Protein AF-A0A4U1ESF0-F1 (afdb_monomer_lite)

Structure (mmCIF, N/CA/C/O backbone):
data_AF-A0A4U1ESF0-F1
#
_entry.id   AF-A0A4U1ESF0-F1
#
loop_
_atom_site.group_PDB
_atom_site.id
_atom_site.type_symbol
_atom_site.label_atom_id
_atom_site.label_alt_id
_atom_site.label_comp_id
_atom_site.label_asym_id
_atom_site.label_entity_id
_atom_site.label_seq_id
_atom_site.pdbx_PDB_ins_code
_atom_site.Cartn_x
_atom_site.Cartn_y
_atom_site.Cartn_z
_atom_site.occupancy
_atom_site.B_iso_or_equiv
_atom_site.auth_seq_id
_atom_site.auth_comp_id
_atom_site.auth_asym_id
_atom_site.auth_atom_id
_atom_site.pdbx_PDB_model_num
ATOM 1 N N . PHE A 1 1 ? -20.398 -2.538 12.635 1.00 84.12 1 PHE A N 1
ATOM 2 C CA . PHE A 1 1 ? -19.471 -1.384 12.666 1.00 84.12 1 PHE A CA 1
ATOM 3 C C . PHE A 1 1 ? -20.202 -0.054 12.538 1.00 84.12 1 PHE A C 1
ATOM 5 O O . PHE A 1 1 ? -19.852 0.865 13.270 1.00 84.12 1 PHE A O 1
ATOM 12 N N . HIS A 1 2 ? -21.199 0.062 11.651 1.00 87.62 2 HIS A N 1
ATOM 13 C CA . HIS A 1 2 ? -22.121 1.202 11.669 1.00 87.62 2 HIS A CA 1
ATOM 14 C C . HIS A 1 2 ? -22.956 1.219 12.946 1.00 87.62 2 HIS A C 1
ATOM 16 O O . HIS A 1 2 ? -23.286 0.155 13.478 1.00 87.62 2 HIS A O 1
ATOM 22 N N . LEU A 1 3 ? -23.276 2.424 13.412 1.00 85.50 3 LEU A N 1
ATOM 23 C CA . LEU A 1 3 ? -24.266 2.617 14.464 1.00 85.50 3 LEU A CA 1
ATOM 24 C C . LEU A 1 3 ? -25.645 2.249 13.908 1.00 85.50 3 LEU A C 1
ATOM 26 O O . LEU A 1 3 ? -25.942 2.523 12.742 1.00 85.50 3 LEU A O 1
ATOM 30 N N . SER A 1 4 ? -26.480 1.623 14.738 1.00 87.75 4 SER A N 1
ATOM 31 C CA . SER A 1 4 ? -27.904 1.510 14.421 1.00 87.75 4 SER A CA 1
ATOM 32 C C . SER A 1 4 ? -28.522 2.909 14.353 1.00 87.75 4 SER A C 1
ATOM 34 O O . SER A 1 4 ? -27.969 3.859 14.911 1.00 87.75 4 SER A O 1
ATOM 36 N N . TYR A 1 5 ? -29.671 3.050 13.689 1.00 88.69 5 TYR A N 1
ATOM 37 C CA . TYR A 1 5 ? -30.371 4.337 13.628 1.00 88.69 5 TYR A CA 1
ATOM 38 C C . TYR A 1 5 ? -30.606 4.921 15.033 1.00 88.69 5 TYR A C 1
ATOM 40 O O . TYR A 1 5 ? -30.283 6.077 15.286 1.00 88.69 5 TYR A O 1
ATOM 48 N N . THR A 1 6 ? -31.056 4.082 15.971 1.00 89.75 6 THR A N 1
ATOM 49 C CA . THR A 1 6 ? -31.307 4.464 17.366 1.00 89.75 6 THR A CA 1
ATOM 50 C C . THR A 1 6 ? -30.032 4.834 18.123 1.00 89.75 6 THR A C 1
ATOM 52 O O . THR A 1 6 ? -30.029 5.800 18.881 1.00 89.75 6 THR A O 1
ATOM 55 N N . ASP A 1 7 ? -28.931 4.099 17.924 1.00 89.56 7 ASP A N 1
ATOM 56 C CA . ASP A 1 7 ? -27.654 4.429 18.576 1.00 89.56 7 ASP A CA 1
ATOM 57 C C . ASP A 1 7 ? -27.072 5.732 18.030 1.00 89.56 7 ASP A C 1
ATOM 59 O O . ASP A 1 7 ? -26.467 6.498 18.778 1.00 89.56 7 ASP A O 1
ATOM 63 N N . LYS A 1 8 ? -27.257 5.983 16.729 1.00 89.56 8 LYS A N 1
ATOM 64 C CA . LYS A 1 8 ? -26.818 7.208 16.068 1.00 89.56 8 LYS A CA 1
ATOM 65 C C . LYS A 1 8 ? -27.557 8.418 16.628 1.00 89.56 8 LYS A C 1
ATOM 67 O O . LYS A 1 8 ? -26.904 9.352 17.075 1.00 89.56 8 LYS A O 1
ATOM 72 N N . GLU A 1 9 ? -28.885 8.371 16.660 1.00 91.50 9 GLU A N 1
ATOM 73 C CA . GLU A 1 9 ? -29.709 9.450 17.212 1.00 91.50 9 GLU A CA 1
ATOM 74 C C . GLU A 1 9 ? -29.354 9.722 18.681 1.00 91.50 9 GLU A C 1
ATOM 76 O O . GLU A 1 9 ? -29.165 10.866 19.087 1.00 91.50 9 GLU A O 1
ATOM 81 N N . ARG A 1 10 ? -29.165 8.663 19.478 1.00 91.12 10 ARG A N 1
ATOM 82 C CA . ARG A 1 10 ? -28.751 8.797 20.878 1.00 91.12 10 ARG A CA 1
ATOM 83 C C . ARG A 1 10 ? -27.360 9.417 21.030 1.00 91.12 10 ARG A C 1
ATOM 85 O O . ARG A 1 10 ? -27.148 10.186 21.958 1.00 91.12 10 ARG A O 1
ATOM 92 N N . TYR A 1 11 ? -26.418 9.062 20.158 1.00 91.94 11 TYR A N 1
ATOM 93 C CA . TYR A 1 11 ? -25.064 9.617 20.162 1.00 91.94 11 TYR A CA 1
ATOM 94 C C . TYR A 1 11 ? -25.057 11.101 19.769 1.00 91.94 11 TYR A C 1
ATOM 96 O O . TYR A 1 11 ? -24.379 11.898 20.413 1.00 91.94 11 TYR A O 1
ATOM 104 N N . GLU A 1 12 ? -25.825 11.470 18.741 1.00 90.81 12 GLU A N 1
ATOM 105 C CA . GLU A 1 12 ? -25.923 12.846 18.235 1.00 90.81 12 GLU A CA 1
ATOM 106 C C . GLU A 1 12 ? -26.636 13.784 19.215 1.00 90.81 12 GLU A C 1
ATOM 108 O O . GLU A 1 12 ? -26.240 14.939 19.342 1.00 90.81 12 GLU A O 1
ATOM 113 N N . ASN A 1 13 ? -27.638 13.282 19.941 1.00 93.19 13 ASN A N 1
ATOM 114 C CA . ASN A 1 13 ? -28.387 14.056 20.935 1.00 93.19 13 ASN A CA 1
ATOM 115 C C . ASN A 1 13 ? -27.689 14.155 22.306 1.00 93.19 13 ASN A C 1
ATOM 117 O O . ASN A 1 13 ? -28.174 14.862 23.187 1.00 93.19 13 ASN A O 1
ATOM 121 N N . GLU A 1 14 ? -26.591 13.430 22.535 1.00 94.56 14 GLU A N 1
ATOM 122 C CA . GLU A 1 14 ? -25.859 13.486 23.802 1.00 94.56 14 GLU A CA 1
ATOM 123 C C . GLU A 1 14 ? -24.810 14.603 23.770 1.00 94.56 14 GLU A C 1
ATOM 125 O O . GLU A 1 14 ? -23.816 14.522 23.054 1.00 94.56 14 GLU A O 1
ATOM 130 N N . GLU A 1 15 ? -25.005 15.631 24.596 1.00 92.44 15 GLU A N 1
ATOM 131 C CA . GLU A 1 15 ? -24.110 16.792 24.669 1.00 92.44 15 GLU A CA 1
ATOM 132 C C . GLU A 1 15 ? -22.837 16.521 25.488 1.00 92.44 15 GLU A C 1
ATOM 134 O O . GLU A 1 15 ? -21.850 17.247 25.357 1.00 92.44 15 GLU A O 1
ATOM 139 N N . ARG A 1 16 ? -22.828 15.490 26.349 1.00 95.38 16 ARG A N 1
ATOM 140 C CA . ARG A 1 16 ? -21.695 15.195 27.241 1.00 95.38 16 ARG A CA 1
ATOM 141 C C . ARG A 1 16 ? -20.661 14.297 26.546 1.00 95.38 16 ARG A C 1
ATOM 143 O O . ARG A 1 16 ? -20.935 13.110 26.333 1.00 95.38 16 ARG A O 1
ATOM 150 N N . PRO A 1 17 ? -19.420 14.774 26.316 1.00 91.62 17 PRO A N 1
ATOM 151 C CA . PRO A 1 17 ? -18.395 14.001 25.606 1.00 91.62 17 PRO A CA 1
ATOM 152 C C . PRO A 1 17 ? -18.014 12.688 26.297 1.00 91.62 17 PRO A C 1
ATOM 154 O O . PRO A 1 17 ? -17.744 11.685 25.642 1.00 91.62 17 PRO A O 1
ATOM 157 N N . GLU A 1 18 ? -18.013 12.664 27.630 1.00 93.94 18 GLU A N 1
ATOM 158 C CA . GLU A 1 18 ? -17.662 11.462 28.396 1.00 93.94 18 GLU A CA 1
ATOM 159 C C . GLU A 1 18 ? -18.713 10.353 28.245 1.00 93.94 18 GLU A C 1
ATOM 161 O O . GLU A 1 18 ? -18.372 9.173 28.165 1.00 93.94 18 GLU A O 1
ATOM 166 N N . VAL A 1 19 ? -19.992 10.721 28.104 1.00 94.69 19 VAL A N 1
ATOM 167 C CA . VAL A 1 19 ? -21.067 9.754 27.845 1.00 94.69 19 VAL A CA 1
ATOM 168 C C . VAL A 1 19 ? -20.978 9.236 26.413 1.00 94.69 19 VAL A C 1
ATOM 170 O O . VAL A 1 19 ? -21.062 8.028 26.200 1.00 94.69 19 VAL A O 1
ATOM 173 N N . GLN A 1 20 ? -20.705 10.111 25.441 1.00 93.94 20 GLN A N 1
ATOM 174 C CA . GLN A 1 20 ? -20.446 9.704 24.057 1.00 93.94 20 GLN A CA 1
ATOM 175 C C . GLN A 1 20 ? -19.279 8.707 23.957 1.00 93.94 20 GLN A C 1
ATOM 177 O O . GLN A 1 20 ? -19.405 7.664 23.310 1.00 93.94 20 GLN A O 1
ATOM 182 N N . LYS A 1 21 ? -18.155 8.976 24.637 1.00 94.00 21 LYS A N 1
ATOM 183 C CA . LYS A 1 21 ? -17.009 8.051 24.706 1.00 94.00 21 LYS A CA 1
ATOM 184 C C . LYS A 1 21 ? -17.398 6.708 25.314 1.00 94.00 21 LYS A C 1
ATOM 186 O O . LYS A 1 21 ? -17.034 5.663 24.768 1.00 94.00 21 LYS A O 1
ATOM 191 N N . GLN A 1 22 ? -18.155 6.723 26.410 1.00 94.75 22 GLN A N 1
ATOM 192 C CA . GLN A 1 22 ? -18.617 5.506 27.071 1.00 94.75 22 GLN A CA 1
ATOM 193 C C . GLN A 1 22 ? -19.525 4.676 26.152 1.00 94.75 22 GLN A C 1
ATOM 195 O O . GLN A 1 22 ? -19.312 3.473 26.012 1.00 94.75 22 GLN A O 1
ATOM 200 N N . MET A 1 23 ? -20.464 5.316 25.450 1.00 94.62 23 MET A N 1
ATOM 201 C CA . MET A 1 23 ? -21.325 4.655 24.465 1.00 94.62 23 MET A CA 1
ATOM 202 C C . MET A 1 23 ? -20.502 3.968 23.372 1.00 94.62 23 MET A C 1
ATOM 204 O O . MET A 1 23 ? -20.687 2.779 23.108 1.00 94.62 23 MET A O 1
ATOM 208 N N . LEU A 1 24 ? -19.544 4.683 22.773 1.00 95.56 24 LEU A N 1
ATOM 209 C CA . LEU A 1 24 ? -18.659 4.120 21.750 1.00 95.56 24 LEU A CA 1
ATOM 210 C C . LEU A 1 24 ? -17.818 2.956 22.296 1.00 95.56 24 LEU A C 1
ATOM 212 O O . LEU A 1 24 ? -17.631 1.958 21.598 1.00 95.56 24 LEU A O 1
ATOM 216 N N . SER A 1 25 ? -17.342 3.055 23.540 1.00 94.69 25 SER A N 1
ATOM 217 C CA . SER A 1 25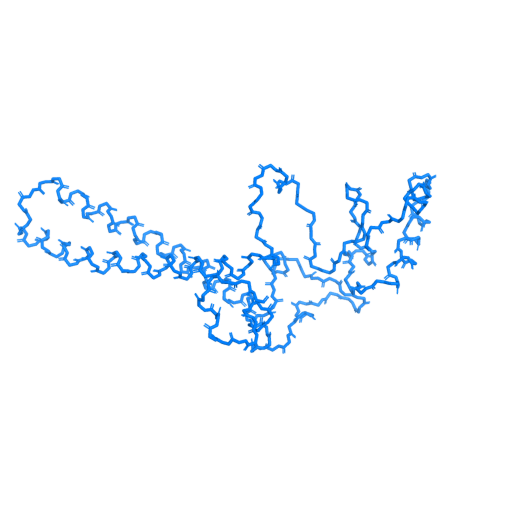 ? -16.611 1.991 24.239 1.00 94.69 25 SER A CA 1
ATOM 218 C C . SER A 1 25 ? -17.459 0.731 24.415 1.00 94.69 25 SER A C 1
ATOM 220 O O . SER A 1 25 ? -17.020 -0.369 24.073 1.00 94.69 25 SER A O 1
ATOM 222 N N . ASP A 1 26 ? -18.704 0.877 24.869 1.00 94.06 26 ASP A N 1
ATOM 223 C CA . ASP A 1 26 ? -19.615 -0.249 25.082 1.00 94.06 26 ASP A CA 1
ATOM 224 C C . ASP A 1 26 ? -20.026 -0.930 23.773 1.00 94.06 26 ASP A C 1
ATOM 226 O O . ASP A 1 26 ? -20.140 -2.158 23.712 1.00 94.06 26 ASP A O 1
ATOM 230 N N . MET A 1 27 ? -20.172 -0.157 22.697 1.00 93.62 27 MET A N 1
ATOM 231 C CA . MET A 1 27 ? -20.388 -0.697 21.356 1.00 93.62 27 MET A CA 1
ATOM 232 C C . MET A 1 27 ? -19.146 -1.424 20.825 1.00 93.62 27 MET A C 1
ATOM 234 O O . MET A 1 27 ? -19.262 -2.515 20.264 1.00 93.62 27 MET A O 1
ATOM 238 N N . ALA A 1 28 ? -17.952 -0.860 21.027 1.00 94.81 28 ALA A N 1
ATOM 239 C CA . ALA A 1 28 ? -16.693 -1.442 20.569 1.00 94.81 28 A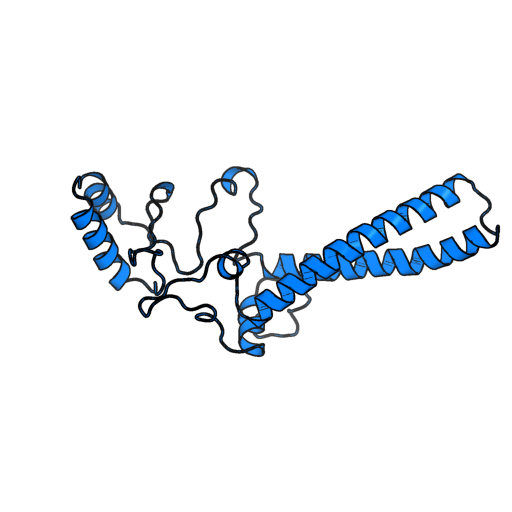LA A CA 1
ATOM 240 C C . ALA A 1 28 ? -16.393 -2.804 21.213 1.00 94.81 28 ALA A C 1
ATOM 242 O O . ALA A 1 28 ? -15.827 -3.664 20.543 1.00 94.81 28 ALA A O 1
ATOM 243 N N . LYS A 1 29 ? -16.826 -3.051 22.460 1.00 93.56 29 LYS A N 1
ATOM 244 C CA . LYS A 1 29 ? -16.684 -4.361 23.137 1.00 93.56 29 LYS A CA 1
ATOM 245 C C . LYS A 1 29 ? -17.338 -5.520 22.375 1.00 93.56 29 LYS A C 1
ATOM 247 O O . LYS A 1 29 ? -16.957 -6.667 22.574 1.00 93.56 29 LYS A O 1
ATOM 252 N N . LYS A 1 30 ? -18.320 -5.232 21.514 1.00 94.00 30 LYS A N 1
ATOM 253 C CA . LYS A 1 30 ? -19.044 -6.225 20.702 1.00 94.00 30 LYS A CA 1
ATOM 254 C C . LYS A 1 30 ? -18.447 -6.406 19.300 1.00 94.00 30 LYS A C 1
ATOM 256 O O . LYS A 1 30 ? -19.010 -7.139 18.491 1.00 94.00 30 LYS A O 1
ATOM 261 N N . LEU A 1 31 ? -17.354 -5.712 18.981 1.00 95.06 31 LEU A N 1
ATOM 262 C CA . LEU A 1 31 ? -16.726 -5.699 17.660 1.00 95.06 31 LEU A CA 1
ATOM 263 C C . LEU A 1 31 ? -15.274 -6.198 17.748 1.00 95.06 31 LEU A C 1
ATOM 265 O O . LEU A 1 31 ? -14.620 -5.996 18.771 1.00 95.06 31 LEU A O 1
ATOM 269 N N . PRO A 1 32 ? -14.726 -6.798 16.676 1.00 95.56 32 PRO A N 1
ATOM 270 C CA . PRO A 1 32 ? -13.319 -7.188 16.628 1.00 95.56 32 PRO A CA 1
ATOM 271 C C . PRO A 1 32 ? -12.437 -5.953 16.363 1.00 95.56 32 PRO A C 1
ATOM 273 O O . PRO A 1 32 ? -11.942 -5.757 15.255 1.00 95.56 32 PRO A O 1
ATOM 276 N N . VAL A 1 33 ? -12.313 -5.073 17.364 1.00 96.38 33 VAL A N 1
ATOM 277 C CA . VAL A 1 33 ? -11.517 -3.833 17.312 1.00 96.38 33 VAL A CA 1
ATOM 278 C C . VAL A 1 33 ? -10.522 -3.758 18.465 1.00 96.38 33 VAL A C 1
ATOM 280 O O . VAL A 1 33 ? -10.865 -3.476 19.618 1.00 96.38 33 VAL A O 1
ATOM 283 N N . TYR A 1 34 ? -9.254 -3.958 18.136 1.00 95.94 34 TYR A N 1
ATOM 284 C CA . TYR A 1 34 ? -8.158 -4.056 19.095 1.00 95.94 34 TYR A CA 1
ATOM 285 C C . TYR A 1 34 ? -7.325 -2.771 19.166 1.00 95.94 34 TYR A C 1
ATOM 287 O O . TYR A 1 34 ? -6.543 -2.604 20.101 1.00 95.94 34 TYR A O 1
ATOM 295 N N . THR A 1 35 ? -7.515 -1.838 18.225 1.00 97.25 35 THR A N 1
ATOM 296 C CA . THR A 1 35 ? -6.797 -0.555 18.192 1.00 97.25 35 THR A CA 1
ATOM 297 C C . THR A 1 35 ? -7.598 0.619 18.763 1.00 97.25 35 THR A C 1
ATOM 299 O O . THR A 1 35 ? -8.833 0.628 18.770 1.00 97.25 35 THR A O 1
ATOM 302 N N . ARG A 1 36 ? -6.883 1.632 19.256 1.00 96.81 36 ARG A N 1
ATOM 303 C CA . ARG A 1 36 ? -7.392 2.859 19.886 1.00 96.81 36 ARG A CA 1
ATOM 304 C C . ARG A 1 36 ? -6.716 4.103 19.303 1.00 96.81 36 ARG A C 1
ATOM 306 O O . ARG A 1 36 ? -5.796 4.009 18.488 1.00 96.81 36 ARG A O 1
ATOM 313 N N . THR A 1 37 ? -7.232 5.279 19.645 1.00 95.75 37 THR A N 1
ATOM 314 C CA . THR A 1 37 ? -6.567 6.560 19.371 1.00 95.75 37 THR A CA 1
ATOM 315 C C . THR A 1 37 ? -5.320 6.713 20.253 1.00 95.75 37 THR A C 1
ATOM 317 O O . THR A 1 37 ? -5.088 5.921 21.165 1.00 95.75 37 THR A O 1
ATOM 320 N N . GLY A 1 38 ? -4.520 7.759 20.017 1.00 92.56 38 GLY A N 1
ATOM 321 C CA . GLY A 1 38 ? -3.376 8.086 20.881 1.00 92.56 38 GLY A CA 1
ATOM 322 C C . GLY A 1 38 ? -3.759 8.396 22.336 1.00 92.56 38 GLY A C 1
ATOM 323 O O . GLY A 1 38 ? -2.946 8.190 23.228 1.00 92.56 38 GLY A O 1
ATOM 324 N N . SER A 1 39 ? -4.997 8.839 22.574 1.00 92.31 39 SER A N 1
ATOM 325 C CA . SER A 1 39 ? -5.574 9.079 23.903 1.00 92.31 39 SER A CA 1
ATOM 326 C C . SER A 1 39 ? -6.175 7.825 24.553 1.00 92.31 39 SER A C 1
ATOM 328 O O . SER A 1 39 ? -6.620 7.894 25.692 1.00 92.31 39 SER A O 1
ATOM 330 N N . GLY A 1 40 ? -6.200 6.681 23.856 1.00 93.00 40 GLY A N 1
ATOM 331 C CA . GLY A 1 40 ? -6.816 5.441 24.344 1.00 93.00 40 GLY A CA 1
ATOM 332 C C . GLY A 1 40 ? -8.310 5.294 24.026 1.00 93.00 40 GLY A C 1
ATOM 333 O O . GLY A 1 40 ? -8.899 4.255 24.326 1.00 93.00 40 GLY A O 1
ATOM 334 N N . ASP A 1 41 ? -8.918 6.276 23.356 1.00 94.94 41 ASP A N 1
ATOM 335 C CA . ASP A 1 41 ? -10.333 6.254 22.980 1.00 94.94 41 ASP A CA 1
ATOM 336 C C . ASP A 1 41 ? -10.617 5.306 21.800 1.00 94.94 41 ASP A C 1
ATOM 338 O O . ASP A 1 41 ? -9.737 4.927 21.014 1.00 94.94 41 ASP A O 1
ATOM 342 N N . VAL A 1 42 ? -11.889 4.929 21.635 1.00 96.88 42 VAL A N 1
ATOM 343 C CA . VAL A 1 42 ? -12.353 4.171 20.464 1.00 96.88 42 VAL A CA 1
ATOM 344 C C . VAL A 1 42 ? -12.162 4.998 19.193 1.00 96.88 42 VAL A C 1
ATOM 346 O O . VAL A 1 42 ? -12.537 6.166 19.115 1.00 96.88 42 VAL A O 1
ATOM 349 N N . ARG A 1 43 ? -11.606 4.377 18.146 1.00 97.19 43 ARG A N 1
ATOM 350 C CA . ARG A 1 43 ? -11.406 5.024 16.843 1.00 97.19 43 ARG A CA 1
ATOM 351 C C . ARG A 1 43 ? -12.754 5.187 16.138 1.00 97.19 43 ARG A C 1
ATOM 353 O O . ARG A 1 43 ? -13.212 4.276 15.459 1.00 97.19 43 ARG A O 1
ATOM 360 N N . PHE A 1 44 ? -13.376 6.352 16.260 1.00 96.19 44 PHE A N 1
ATOM 361 C CA . PHE A 1 44 ? -14.646 6.673 15.604 1.00 96.19 44 PHE A CA 1
ATOM 362 C C . PHE A 1 44 ? -14.453 7.577 14.374 1.00 96.19 44 PHE A C 1
ATOM 364 O O . PHE A 1 44 ? -13.413 8.228 14.211 1.00 96.19 44 PHE A O 1
ATOM 371 N N . CYS A 1 45 ? -15.409 7.552 13.443 1.00 95.38 45 CYS A N 1
ATOM 372 C CA . CYS A 1 45 ? -15.478 8.477 12.315 1.00 95.38 45 CYS A CA 1
ATOM 373 C C . CYS A 1 45 ? -16.797 9.246 12.336 1.00 95.38 45 CYS A C 1
ATOM 375 O O . CYS A 1 45 ? -17.816 8.677 11.953 1.00 95.38 45 CYS A O 1
ATOM 377 N N . ASP A 1 46 ? -16.755 10.543 12.631 1.00 90.94 46 ASP A N 1
ATOM 378 C CA . ASP A 1 46 ? -17.967 11.373 12.686 1.00 90.94 46 ASP A CA 1
ATOM 379 C C . ASP A 1 46 ? -18.644 11.468 11.318 1.00 90.94 46 ASP A C 1
ATOM 381 O O . ASP A 1 46 ? -19.830 11.213 11.186 1.00 90.94 46 ASP A O 1
ATOM 385 N N . ARG A 1 47 ? -17.865 11.681 10.250 1.00 90.06 47 ARG A N 1
ATOM 386 C CA . ARG A 1 47 ? -18.400 11.776 8.877 1.00 90.06 47 ARG A CA 1
ATOM 387 C C . ARG A 1 47 ? -19.109 10.513 8.384 1.00 90.06 47 ARG A C 1
ATOM 389 O O . ARG A 1 47 ? -20.001 10.601 7.552 1.00 90.06 47 ARG A O 1
ATOM 396 N N . CYS A 1 48 ? -18.662 9.339 8.826 1.00 91.19 48 CYS A N 1
ATOM 397 C CA . CYS A 1 48 ? -19.210 8.057 8.375 1.00 91.19 48 CYS A CA 1
ATOM 398 C C . CYS A 1 48 ? -20.150 7.416 9.405 1.00 91.19 48 CYS A C 1
ATOM 400 O O . CYS A 1 48 ? -20.714 6.362 9.113 1.00 91.19 48 CYS A O 1
ATOM 402 N N . HIS A 1 49 ? -20.270 8.005 10.600 1.00 91.69 49 HIS A N 1
ATOM 403 C CA . HIS A 1 49 ? -20.976 7.464 11.762 1.00 91.69 49 HIS A CA 1
ATOM 404 C C . HIS A 1 49 ? -20.708 5.968 11.990 1.00 91.69 49 HIS A C 1
ATOM 406 O O . HIS A 1 49 ? -21.620 5.137 12.041 1.00 91.69 49 HIS A O 1
ATOM 412 N N . LEU A 1 50 ? -19.425 5.608 12.080 1.00 94.62 50 LEU A N 1
ATOM 413 C CA . LEU A 1 50 ? -19.001 4.228 12.309 1.00 94.62 50 LEU A CA 1
ATOM 414 C C . LEU A 1 50 ? -17.781 4.143 13.218 1.00 94.62 50 LEU A C 1
ATOM 416 O O . LEU A 1 50 ? -16.891 4.999 13.189 1.00 94.62 50 LEU A O 1
ATOM 420 N N . ILE A 1 51 ? -17.720 3.055 13.984 1.00 96.81 51 ILE A N 1
ATOM 421 C CA . ILE A 1 51 ? -16.503 2.644 14.684 1.00 96.81 51 ILE A CA 1
ATOM 422 C C . ILE A 1 51 ? -15.550 2.084 13.630 1.00 96.81 51 ILE A C 1
ATOM 424 O O . ILE A 1 51 ? -15.877 1.109 12.949 1.00 96.81 51 ILE A O 1
ATOM 428 N N . LYS A 1 52 ? -14.388 2.726 13.470 1.00 96.94 52 LYS A N 1
ATOM 429 C CA . LYS A 1 52 ? -13.377 2.360 12.475 1.00 96.94 52 LYS A CA 1
ATOM 430 C C . LYS A 1 52 ? -12.841 0.972 12.826 1.00 96.94 52 LYS A C 1
ATOM 432 O O . LYS A 1 52 ? -12.280 0.820 13.914 1.00 96.94 52 LYS A O 1
ATOM 437 N N . PRO A 1 53 ? -12.950 -0.020 11.924 1.00 97.00 53 PRO A N 1
ATOM 438 C CA . PRO A 1 53 ? -12.220 -1.264 12.091 1.00 97.00 53 PRO A CA 1
ATOM 439 C C . PRO A 1 53 ? -10.715 -0.999 12.215 1.00 97.00 53 PRO A C 1
ATOM 441 O O . PRO A 1 53 ? -10.197 0.064 11.824 1.00 97.00 53 PRO A O 1
ATOM 444 N N . ASP A 1 54 ? -9.989 -1.980 12.737 1.00 96.88 54 ASP A N 1
ATOM 445 C CA . ASP A 1 54 ? -8.537 -1.888 12.809 1.00 96.88 54 ASP A CA 1
ATOM 446 C C . ASP A 1 54 ? -7.950 -1.631 11.418 1.00 96.88 54 ASP A C 1
ATOM 448 O O . ASP A 1 54 ? -8.443 -2.132 10.406 1.00 96.88 54 ASP A O 1
ATOM 452 N N . ARG A 1 55 ? -6.921 -0.776 11.364 1.00 96.31 55 ARG A N 1
ATOM 453 C CA . ARG A 1 55 ? -6.227 -0.367 10.126 1.00 96.31 55 ARG A CA 1
ATOM 454 C C . ARG A 1 55 ? -7.080 0.391 9.094 1.00 96.31 55 ARG A C 1
ATOM 456 O O . ARG A 1 55 ? -6.556 0.824 8.073 1.00 96.31 55 ARG A O 1
ATOM 463 N N . CYS A 1 56 ? -8.375 0.607 9.341 1.00 95.50 56 CYS A N 1
ATOM 464 C CA . CYS A 1 56 ? -9.236 1.400 8.463 1.00 95.50 56 CYS A CA 1
ATOM 465 C C . CYS A 1 56 ? -9.103 2.897 8.755 1.00 95.50 5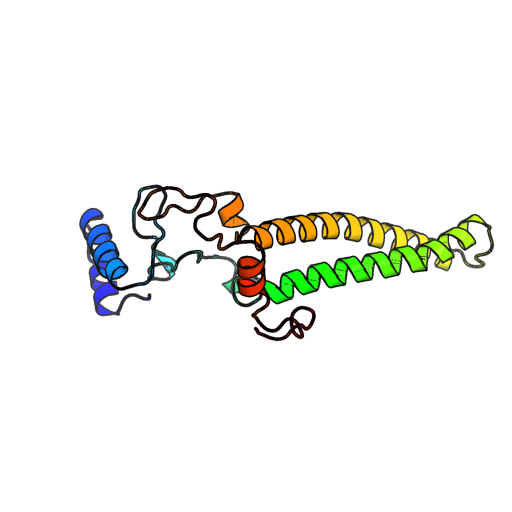6 CYS A C 1
ATOM 467 O O . CYS A 1 56 ? -9.088 3.320 9.914 1.00 95.50 56 CYS A O 1
ATOM 469 N N . HIS A 1 57 ? -9.055 3.708 7.701 1.00 93.69 57 HIS A N 1
ATOM 470 C CA . HIS A 1 57 ? -8.979 5.164 7.783 1.00 93.69 57 HIS A CA 1
ATOM 471 C C . HIS A 1 57 ? -10.015 5.794 6.856 1.00 93.69 57 HIS A C 1
ATOM 473 O O . HIS A 1 57 ? -10.272 5.293 5.764 1.00 93.69 57 HIS A O 1
ATOM 479 N N . HIS A 1 58 ? -10.603 6.907 7.293 1.00 92.81 58 HIS A N 1
ATOM 480 C CA . HIS A 1 58 ? -11.432 7.726 6.419 1.00 92.81 58 HIS A CA 1
ATOM 481 C C . HIS A 1 58 ? -10.520 8.521 5.490 1.00 92.81 58 HIS A C 1
ATOM 483 O O . HIS A 1 58 ? -9.600 9.192 5.956 1.00 92.81 58 HIS A O 1
ATOM 489 N N . CYS A 1 59 ? -10.799 8.475 4.195 1.00 91.88 59 CYS A N 1
ATOM 490 C CA . CYS A 1 59 ? -10.144 9.322 3.215 1.00 91.88 59 CYS A CA 1
ATOM 491 C C . CYS A 1 59 ? -11.205 10.206 2.565 1.00 91.88 59 CYS A C 1
ATOM 493 O O . CYS A 1 59 ? -12.144 9.713 1.941 1.00 91.88 59 CYS A O 1
ATOM 495 N N . SER A 1 60 ? -11.038 11.517 2.711 1.00 87.56 60 SER A N 1
ATOM 496 C CA . SER A 1 60 ? -11.962 12.522 2.183 1.00 87.56 60 SER A CA 1
ATOM 497 C C . SER A 1 60 ? -11.972 12.591 0.653 1.00 87.56 60 SER A C 1
ATOM 499 O O . SER A 1 60 ? -12.928 13.098 0.080 1.00 87.56 60 SER A O 1
ATOM 501 N N . VAL A 1 61 ? -10.927 12.080 -0.008 1.00 85.00 61 VAL A N 1
ATOM 502 C CA . VAL A 1 61 ? -10.724 12.209 -1.461 1.00 85.00 61 VAL A CA 1
ATOM 503 C C . VAL A 1 61 ? -11.226 10.987 -2.238 1.00 85.00 61 VAL A C 1
ATOM 505 O O . VAL A 1 61 ? -11.497 11.103 -3.434 1.00 85.00 61 VAL A O 1
ATOM 508 N N . CYS A 1 62 ? -11.406 9.817 -1.601 1.00 80.88 62 CYS A N 1
ATOM 509 C CA . CYS A 1 62 ? -11.806 8.612 -2.346 1.00 80.88 62 CYS A CA 1
ATOM 510 C C . CYS A 1 62 ? -13.156 8.790 -3.062 1.00 80.88 62 CYS A C 1
ATOM 512 O O . CYS A 1 62 ? -13.342 8.204 -4.121 1.00 80.88 62 CYS A O 1
ATOM 514 N N . ALA A 1 63 ? -14.057 9.632 -2.541 1.00 65.12 63 ALA A N 1
ATOM 515 C CA . ALA A 1 63 ? -15.336 9.935 -3.185 1.00 65.12 63 ALA A CA 1
ATOM 516 C C . ALA A 1 63 ? -15.183 10.628 -4.553 1.00 65.12 63 ALA A C 1
ATOM 518 O O . ALA A 1 63 ? -16.060 10.500 -5.398 1.00 65.12 63 ALA A O 1
ATOM 519 N N . MET A 1 64 ? -14.077 11.346 -4.777 1.00 57.62 64 MET A N 1
ATOM 520 C CA . MET A 1 64 ? -13.842 12.104 -6.010 1.00 57.62 64 MET A CA 1
ATOM 521 C C . MET A 1 64 ? -12.989 11.342 -7.027 1.00 57.62 64 MET A C 1
ATOM 523 O O . MET A 1 64 ? -13.219 11.466 -8.223 1.00 57.62 64 MET A O 1
ATOM 527 N N . VAL A 1 65 ? -11.991 10.577 -6.566 1.00 57.16 65 VAL A N 1
ATOM 528 C CA . VAL A 1 65 ? -10.958 9.994 -7.451 1.00 57.16 65 VAL A CA 1
ATOM 529 C C . VAL A 1 65 ? -11.016 8.461 -7.499 1.00 57.16 65 VAL A C 1
ATOM 531 O O . VAL A 1 65 ? -10.403 7.858 -8.369 1.00 57.16 65 VAL A O 1
ATOM 534 N N . ASN A 1 66 ? -11.762 7.818 -6.590 1.00 61.84 66 ASN A N 1
ATOM 535 C CA . ASN A 1 66 ? -11.976 6.364 -6.509 1.00 61.84 66 ASN A CA 1
ATOM 536 C C . ASN A 1 66 ? -10.704 5.498 -6.658 1.00 61.84 66 ASN A C 1
ATOM 538 O O . ASN A 1 66 ? -10.744 4.404 -7.213 1.00 61.84 66 ASN A O 1
ATOM 542 N N . ASN A 1 67 ? -9.555 5.998 -6.188 1.00 74.12 67 ASN A N 1
ATOM 543 C CA . ASN A 1 67 ? -8.244 5.400 -6.479 1.00 74.12 67 ASN A CA 1
ATOM 544 C C . ASN A 1 67 ? -7.372 5.201 -5.230 1.00 74.12 67 ASN A C 1
ATOM 546 O O . ASN A 1 67 ? -6.144 5.184 -5.287 1.00 74.12 67 ASN A O 1
ATOM 550 N N . CYS A 1 68 ? -8.004 5.105 -4.063 1.00 90.12 68 CYS A N 1
ATOM 551 C CA . CYS A 1 68 ? -7.289 4.853 -2.822 1.00 90.12 68 CYS A CA 1
ATOM 552 C C . CYS A 1 68 ? -6.730 3.427 -2.818 1.00 90.12 68 CYS A C 1
ATOM 554 O O . CYS A 1 68 ? -7.452 2.467 -3.092 1.00 90.12 68 CYS A O 1
ATOM 556 N N . ILE A 1 69 ? -5.448 3.289 -2.483 1.00 93.06 69 ILE A N 1
ATOM 557 C CA . ILE A 1 69 ? -4.812 1.984 -2.311 1.00 93.06 69 ILE A CA 1
ATOM 558 C C . ILE A 1 69 ? -5.093 1.509 -0.886 1.00 93.06 69 ILE A C 1
ATOM 560 O O . ILE A 1 69 ? -4.686 2.142 0.088 1.00 93.06 69 ILE A O 1
ATOM 564 N N . GLY A 1 70 ? -5.808 0.400 -0.769 1.00 92.75 70 GLY A N 1
ATOM 565 C CA . GLY A 1 70 ? -6.235 -0.192 0.487 1.00 92.75 70 GLY A CA 1
ATOM 566 C C . GLY A 1 70 ? -6.364 -1.705 0.370 1.00 92.75 70 GLY A C 1
ATOM 567 O O . GLY A 1 70 ? -5.791 -2.331 -0.516 1.00 92.75 70 GLY A O 1
ATOM 568 N N . PHE A 1 71 ? -7.130 -2.303 1.278 1.00 92.12 71 PHE A N 1
ATOM 569 C CA . PHE A 1 71 ? -7.216 -3.757 1.419 1.00 92.12 71 PHE A CA 1
ATOM 570 C C . PHE A 1 71 ? -7.559 -4.492 0.110 1.00 92.12 71 PHE A C 1
ATOM 572 O O . PHE A 1 71 ? -6.886 -5.453 -0.247 1.00 92.12 71 PHE A O 1
ATOM 579 N N . SER A 1 72 ? -8.558 -4.013 -0.635 1.00 90.75 72 SER A N 1
ATOM 580 C CA . SER A 1 72 ? -9.084 -4.699 -1.822 1.00 90.75 72 SER A CA 1
ATOM 581 C C . SER A 1 72 ? -8.174 -4.645 -3.052 1.00 90.75 72 SER A C 1
ATOM 583 O O . SER A 1 72 ? -8.331 -5.466 -3.952 1.00 90.75 72 SER A O 1
ATOM 585 N N . ASN A 1 73 ? -7.239 -3.693 -3.124 1.00 92.69 73 ASN A N 1
ATOM 586 C CA . ASN A 1 73 ? -6.418 -3.462 -4.316 1.00 92.69 73 ASN A CA 1
ATOM 587 C C . ASN A 1 73 ? -4.908 -3.406 -4.048 1.00 92.69 73 ASN A C 1
ATOM 589 O O . ASN A 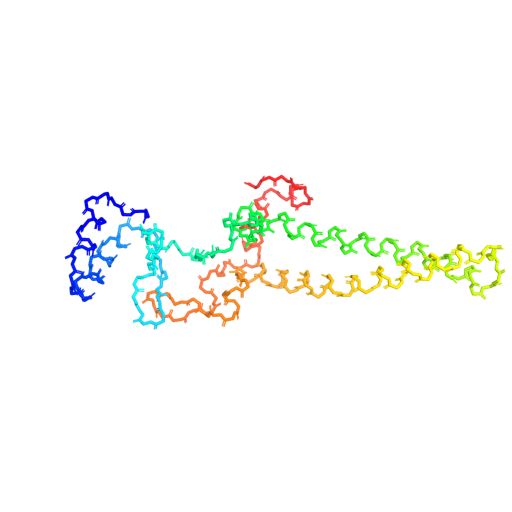1 73 ? -4.136 -3.250 -4.995 1.00 92.69 73 ASN A O 1
ATOM 593 N N . TYR A 1 74 ? -4.457 -3.586 -2.802 1.00 95.88 74 TYR A N 1
ATOM 594 C CA . TYR A 1 74 ? -3.030 -3.523 -2.475 1.00 95.88 74 TYR A CA 1
ATOM 595 C C . TYR A 1 74 ? -2.203 -4.574 -3.226 1.00 95.88 74 TYR A C 1
ATOM 597 O O . TYR A 1 74 ? -1.122 -4.263 -3.723 1.00 95.88 74 TYR A O 1
ATOM 605 N N . LYS A 1 75 ? -2.738 -5.791 -3.404 1.00 95.69 75 LYS A N 1
ATOM 606 C CA . LYS A 1 75 ? -2.118 -6.832 -4.241 1.00 95.69 75 LYS A CA 1
ATOM 607 C C . LYS A 1 75 ? -1.887 -6.347 -5.674 1.00 95.69 75 LYS A C 1
ATOM 609 O O . LYS A 1 75 ? -0.776 -6.461 -6.186 1.00 95.69 75 LYS A O 1
ATOM 614 N N . PHE A 1 76 ? -2.915 -5.775 -6.301 1.00 95.50 76 PHE A N 1
ATOM 615 C CA . PHE A 1 76 ? -2.833 -5.280 -7.677 1.00 95.50 76 PHE A CA 1
ATOM 616 C C . PHE A 1 76 ? -1.867 -4.105 -7.797 1.00 95.50 76 PHE A C 1
ATOM 618 O O . PHE A 1 76 ? -1.124 -4.028 -8.767 1.00 95.50 76 PHE A O 1
ATOM 625 N N . PHE A 1 77 ? -1.813 -3.233 -6.790 1.00 96.06 77 PHE A N 1
ATOM 626 C CA . PHE A 1 77 ? -0.829 -2.158 -6.732 1.00 96.06 77 PHE A CA 1
ATOM 627 C C . PHE A 1 77 ? 0.612 -2.692 -6.686 1.00 96.06 77 PHE A C 1
ATOM 629 O O . PHE A 1 77 ? 1.455 -2.242 -7.459 1.00 96.06 77 PHE A O 1
ATOM 636 N N . LEU A 1 78 ? 0.901 -3.692 -5.847 1.00 97.62 78 LEU A N 1
ATOM 637 C CA . LEU A 1 78 ? 2.230 -4.316 -5.794 1.00 97.62 78 LEU A CA 1
ATOM 638 C C . LEU A 1 78 ? 2.604 -4.993 -7.115 1.00 97.62 78 LEU A C 1
ATOM 640 O O . LEU A 1 78 ? 3.739 -4.869 -7.571 1.00 97.62 78 LEU A O 1
ATOM 644 N N . GLN A 1 79 ? 1.652 -5.689 -7.737 1.00 96.94 79 GLN A N 1
ATOM 645 C CA . GLN A 1 79 ? 1.845 -6.308 -9.048 1.00 96.94 79 GLN A CA 1
ATOM 646 C C . GLN A 1 79 ? 2.090 -5.251 -10.130 1.00 96.94 79 GLN A C 1
ATOM 648 O O . GLN A 1 79 ? 3.016 -5.399 -10.920 1.00 96.94 79 GLN A O 1
ATOM 653 N N . PHE A 1 80 ? 1.324 -4.158 -10.132 1.00 96.81 80 PHE A N 1
ATOM 654 C CA . PHE A 1 80 ? 1.535 -3.017 -11.020 1.00 96.81 80 PHE A CA 1
ATOM 655 C C . PHE A 1 80 ? 2.949 -2.445 -10.872 1.00 96.81 80 PHE A C 1
ATOM 657 O O . PHE A 1 80 ? 3.629 -2.252 -11.879 1.00 96.81 80 PHE A O 1
ATOM 664 N N . LEU A 1 81 ? 3.424 -2.227 -9.642 1.00 98.12 81 LEU A N 1
ATOM 665 C CA . LEU A 1 81 ? 4.787 -1.754 -9.401 1.00 98.12 81 LEU A CA 1
ATOM 666 C C . LEU A 1 81 ? 5.830 -2.746 -9.929 1.00 98.12 81 LEU A C 1
ATOM 668 O O . LEU A 1 81 ? 6.735 -2.343 -10.657 1.00 98.12 81 LEU A O 1
ATOM 672 N N . ALA A 1 82 ? 5.684 -4.037 -9.615 1.00 98.06 82 ALA A N 1
ATOM 673 C CA . ALA A 1 82 ? 6.605 -5.077 -10.065 1.00 98.06 82 ALA A CA 1
ATOM 674 C C . ALA A 1 82 ? 6.683 -5.147 -11.599 1.00 98.06 82 ALA A C 1
ATOM 676 O O . ALA A 1 82 ? 7.773 -5.114 -12.171 1.00 98.06 82 ALA A O 1
ATOM 677 N N . TYR A 1 83 ? 5.535 -5.182 -12.278 1.00 98.25 83 TYR A N 1
ATOM 678 C CA . TYR A 1 83 ? 5.481 -5.215 -13.737 1.00 98.25 83 TYR A CA 1
ATOM 679 C C . TYR A 1 83 ? 5.985 -3.922 -14.375 1.00 98.25 83 TYR A C 1
ATOM 681 O O . TYR A 1 83 ? 6.646 -3.984 -15.408 1.00 98.25 83 TYR A O 1
ATOM 689 N N . SER A 1 84 ? 5.759 -2.768 -13.746 1.00 98.19 84 SER A N 1
ATOM 690 C CA . SER A 1 84 ? 6.300 -1.491 -14.221 1.00 98.19 84 SER A CA 1
ATOM 691 C C . SER A 1 84 ? 7.828 -1.458 -14.131 1.00 98.19 84 SER A C 1
ATOM 693 O O . SER A 1 84 ? 8.482 -1.037 -15.081 1.00 98.19 84 SER A O 1
ATOM 695 N N . VAL A 1 85 ? 8.415 -1.973 -13.043 1.00 98.44 85 VAL A N 1
ATOM 696 C CA . VAL A 1 85 ? 9.876 -2.130 -12.910 1.00 98.44 85 VAL A CA 1
ATOM 697 C C . VAL A 1 85 ? 10.428 -3.037 -14.013 1.00 98.44 85 VAL A C 1
ATOM 699 O O . VAL A 1 85 ? 11.391 -2.664 -14.685 1.00 98.44 85 VAL A O 1
ATOM 702 N N . LEU A 1 86 ? 9.807 -4.201 -14.236 1.00 98.19 86 LEU A N 1
ATOM 703 C CA . LEU A 1 86 ? 10.219 -5.139 -15.286 1.00 98.19 86 LEU A CA 1
ATOM 704 C C . LEU A 1 86 ? 10.107 -4.523 -16.685 1.00 98.19 86 LEU A C 1
ATOM 706 O O . LEU A 1 86 ? 11.001 -4.698 -17.510 1.00 98.19 86 LEU A O 1
ATOM 710 N N . TYR A 1 87 ? 9.040 -3.768 -16.943 1.00 97.88 87 TYR A N 1
ATOM 711 C CA . TYR A 1 87 ? 8.824 -3.099 -18.219 1.00 97.88 87 TYR A CA 1
ATOM 712 C C . TYR A 1 87 ? 9.849 -1.987 -18.469 1.00 97.88 87 TYR A C 1
ATOM 714 O O . TYR A 1 87 ? 10.442 -1.926 -19.546 1.00 97.88 87 TYR A O 1
ATOM 722 N N . CYS A 1 88 ? 10.137 -1.151 -17.466 1.00 97.94 88 CYS A N 1
ATOM 723 C CA . CYS A 1 88 ? 11.186 -0.138 -17.575 1.00 97.94 88 CYS A CA 1
ATOM 724 C C . CYS A 1 88 ? 12.567 -0.772 -17.792 1.00 97.94 88 CYS A C 1
ATOM 726 O O . CYS A 1 88 ? 13.333 -0.275 -18.615 1.00 97.94 88 CYS A O 1
ATOM 728 N N . LEU A 1 89 ? 12.873 -1.888 -17.118 1.00 97.06 89 LEU A N 1
ATOM 729 C CA . LEU A 1 89 ? 14.116 -2.634 -17.333 1.00 97.06 89 LEU A CA 1
ATOM 730 C C . LEU A 1 89 ? 14.202 -3.202 -18.757 1.00 97.06 89 LEU A C 1
ATOM 732 O O . LEU A 1 89 ? 15.245 -3.105 -19.406 1.00 97.06 89 LEU A O 1
ATOM 736 N N . TYR A 1 90 ? 13.105 -3.764 -19.264 1.00 96.88 90 TYR A N 1
ATOM 737 C CA . TYR A 1 90 ? 13.020 -4.260 -20.635 1.00 96.88 90 TYR A CA 1
ATOM 738 C C . TYR A 1 90 ? 13.260 -3.141 -21.659 1.00 96.88 90 TYR A C 1
ATOM 740 O O . TYR A 1 90 ? 14.085 -3.296 -22.560 1.00 96.88 90 TYR A O 1
ATOM 748 N N . ILE A 1 91 ? 12.617 -1.979 -21.498 1.00 96.00 91 ILE A N 1
ATOM 749 C CA . ILE A 1 91 ? 12.864 -0.818 -22.366 1.00 96.00 91 ILE A CA 1
ATOM 750 C C . ILE A 1 91 ? 14.322 -0.369 -22.251 1.00 96.00 91 ILE A C 1
ATOM 752 O O . ILE A 1 91 ? 14.984 -0.201 -23.269 1.00 96.00 91 ILE A O 1
ATOM 756 N N . ALA A 1 92 ? 14.852 -0.199 -21.039 1.00 94.69 92 ALA A N 1
ATOM 757 C CA . ALA A 1 92 ? 16.215 0.284 -20.847 1.00 94.69 92 ALA A CA 1
ATOM 758 C C . ALA A 1 92 ? 17.240 -0.642 -21.516 1.00 94.69 92 ALA A C 1
ATOM 760 O O . ALA A 1 92 ? 18.083 -0.173 -22.271 1.00 94.69 92 ALA A O 1
ATOM 761 N N . THR A 1 93 ? 17.132 -1.957 -21.312 1.00 94.06 93 THR A N 1
ATOM 762 C CA . THR A 1 93 ? 18.050 -2.948 -21.904 1.00 94.06 93 THR A CA 1
ATOM 763 C C . THR A 1 93 ? 17.942 -3.015 -23.428 1.00 94.06 93 THR A C 1
ATOM 765 O O . THR A 1 93 ? 18.962 -3.000 -24.121 1.00 94.06 93 THR A O 1
ATOM 768 N N . THR A 1 94 ? 16.723 -3.029 -23.972 1.00 93.00 94 THR A N 1
ATOM 769 C CA . THR A 1 94 ? 16.509 -3.058 -25.427 1.00 93.00 94 THR A CA 1
ATOM 770 C C . THR A 1 94 ? 16.973 -1.763 -26.088 1.00 93.00 94 THR A C 1
ATOM 772 O O . THR A 1 94 ? 17.737 -1.816 -27.051 1.00 93.00 94 THR A O 1
ATOM 775 N N . VAL A 1 95 ? 16.605 -0.599 -25.550 1.00 92.31 95 VAL A N 1
ATOM 776 C CA . VAL A 1 95 ? 16.996 0.718 -26.079 1.00 92.31 95 VAL A CA 1
ATOM 777 C C . VAL A 1 95 ? 18.493 0.974 -25.905 1.00 92.31 95 VAL A C 1
ATOM 779 O O . VAL A 1 95 ? 19.102 1.573 -26.790 1.00 92.31 95 VAL A O 1
ATOM 782 N N . PHE A 1 96 ? 19.128 0.464 -24.846 1.00 90.06 96 PHE A N 1
ATOM 783 C CA . PHE A 1 96 ? 20.576 0.585 -24.658 1.00 90.06 96 PHE A CA 1
ATOM 784 C C . PHE A 1 96 ? 21.361 -0.042 -25.818 1.00 90.06 96 PHE A C 1
ATOM 786 O O . PHE A 1 96 ? 22.352 0.528 -26.271 1.00 90.06 96 PHE A O 1
ATOM 793 N N . SER A 1 97 ? 20.881 -1.148 -26.396 1.00 88.38 97 SER A N 1
ATOM 794 C CA . SER A 1 97 ? 21.502 -1.721 -27.600 1.00 88.38 97 SER A CA 1
ATOM 795 C C . SER A 1 97 ? 21.479 -0.752 -28.798 1.00 88.38 97 SER A C 1
ATOM 797 O O . SER A 1 97 ? 22.466 -0.635 -29.528 1.00 88.38 97 SER A O 1
ATOM 799 N N . TYR A 1 98 ? 20.398 0.020 -28.962 1.00 87.12 98 TYR A N 1
ATOM 800 C CA . TYR A 1 98 ? 20.296 1.079 -29.971 1.00 87.12 98 TYR A CA 1
ATOM 801 C C . TYR A 1 98 ? 21.113 2.321 -29.600 1.00 87.12 98 TYR A C 1
ATOM 803 O O . TYR A 1 98 ? 21.626 2.994 -30.490 1.00 87.12 98 TYR A O 1
ATOM 811 N N . PHE A 1 99 ? 21.290 2.607 -28.309 1.00 87.06 99 PHE A N 1
ATOM 812 C CA . PHE A 1 99 ? 22.185 3.660 -27.828 1.00 87.06 99 PHE A CA 1
ATOM 813 C C . PHE A 1 99 ? 23.657 3.360 -28.167 1.00 87.06 99 PHE A C 1
ATOM 815 O O . PHE A 1 99 ? 24.400 4.259 -28.552 1.00 87.06 99 PHE A O 1
ATOM 822 N N . ILE A 1 100 ? 24.082 2.095 -28.135 1.00 87.88 100 ILE A N 1
ATOM 823 C CA . ILE A 1 100 ? 25.419 1.719 -28.620 1.00 87.88 100 ILE A CA 1
ATOM 824 C C . ILE A 1 100 ? 25.550 1.974 -30.130 1.00 87.88 100 ILE A C 1
ATOM 826 O O . ILE A 1 100 ? 26.543 2.555 -30.565 1.00 87.88 100 ILE A O 1
ATOM 830 N N . LYS A 1 101 ? 24.534 1.621 -30.932 1.00 86.94 101 LYS A N 1
ATOM 831 C CA . LYS A 1 101 ? 24.509 1.931 -32.378 1.00 86.94 101 LYS A CA 1
ATOM 832 C C . LYS A 1 101 ? 24.516 3.437 -32.652 1.00 86.94 101 LYS A C 1
ATOM 834 O O . LYS A 1 101 ? 25.168 3.891 -33.589 1.00 86.94 101 LYS A O 1
ATOM 839 N N . TYR A 1 102 ? 23.823 4.219 -31.820 1.00 84.38 102 TYR A N 1
ATOM 840 C CA . TYR A 1 102 ? 23.878 5.682 -31.841 1.00 84.38 102 TYR A CA 1
ATOM 841 C C . TYR A 1 102 ? 25.315 6.179 -31.674 1.00 84.38 102 TYR A C 1
ATOM 843 O O . TYR A 1 102 ? 25.790 6.954 -32.502 1.00 84.38 102 TYR A O 1
ATOM 851 N N . TRP A 1 103 ? 26.005 5.694 -30.639 1.00 84.38 103 TRP A N 1
ATOM 852 C CA . TRP A 1 103 ? 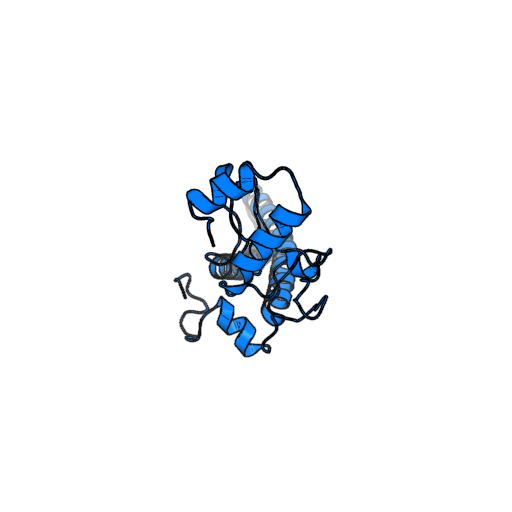27.366 6.112 -30.309 1.00 84.38 103 TRP A CA 1
ATOM 853 C C . TRP A 1 103 ? 28.389 5.726 -31.384 1.00 84.38 103 TRP A C 1
ATOM 855 O O . TRP A 1 103 ? 29.335 6.464 -31.637 1.00 84.38 103 TRP A O 1
ATOM 865 N N . ARG A 1 104 ? 28.172 4.595 -32.065 1.00 89.12 104 ARG A N 1
ATOM 866 C CA . ARG A 1 104 ? 28.998 4.139 -33.195 1.00 89.12 104 ARG A CA 1
ATOM 867 C C . ARG A 1 104 ? 28.717 4.866 -34.513 1.00 89.12 104 ARG A C 1
ATOM 869 O O . ARG A 1 104 ? 29.382 4.595 -35.504 1.00 89.12 104 ARG A O 1
ATOM 876 N N . GLY A 1 105 ? 27.734 5.767 -34.554 1.00 84.00 105 GLY A N 1
ATOM 877 C CA . GLY A 1 105 ? 27.354 6.475 -35.779 1.00 84.00 105 GLY A CA 1
ATOM 878 C C . GLY A 1 105 ? 26.567 5.624 -36.784 1.00 84.00 105 GLY A C 1
ATOM 879 O O . GLY A 1 105 ? 26.332 6.070 -37.901 1.00 84.00 105 GLY A O 1
ATOM 880 N N . GLU A 1 106 ? 26.103 4.437 -36.389 1.00 85.88 106 GLU A N 1
ATOM 881 C CA . GLU A 1 106 ? 25.408 3.473 -37.257 1.00 85.88 106 GLU A CA 1
ATOM 882 C C . GLU A 1 106 ? 23.910 3.799 -37.442 1.00 85.88 106 GLU A C 1
ATOM 884 O O . GLU A 1 106 ? 23.212 3.141 -38.213 1.00 85.88 106 GLU A O 1
ATOM 889 N N . LEU A 1 107 ? 23.379 4.801 -36.727 1.00 79.12 107 LEU A N 1
ATOM 890 C CA . LEU A 1 107 ? 21.978 5.218 -36.844 1.00 79.12 107 LEU A CA 1
ATOM 891 C C . LEU A 1 107 ? 21.780 6.258 -37.964 1.00 79.12 107 LEU A C 1
ATOM 893 O O . LEU A 1 107 ? 22.288 7.379 -37.839 1.00 79.12 107 LEU A O 1
ATOM 897 N N . PRO A 1 108 ? 20.962 5.955 -38.992 1.00 73.25 108 PRO A N 1
ATOM 898 C CA . PRO A 1 108 ? 20.856 6.786 -40.191 1.00 73.25 108 PRO A CA 1
ATOM 899 C C . PRO A 1 108 ? 20.005 8.055 -40.016 1.00 73.25 108 PRO A C 1
ATOM 901 O O . PRO A 1 108 ? 20.179 9.002 -40.774 1.00 73.25 108 PRO A O 1
ATOM 904 N N . SER A 1 109 ? 19.088 8.119 -39.036 1.00 80.75 109 SER A N 1
ATOM 905 C CA . SER A 1 109 ? 18.100 9.213 -38.933 1.00 80.75 109 SER A CA 1
ATOM 906 C C . SER A 1 109 ? 18.196 10.009 -37.624 1.00 80.75 109 SER A C 1
ATOM 908 O O . SER A 1 109 ? 18.204 9.424 -36.543 1.00 80.75 109 SER A O 1
ATOM 910 N N . VAL A 1 110 ? 18.199 11.349 -37.695 1.00 76.19 110 VAL A N 1
ATOM 911 C CA . VAL A 1 110 ? 18.214 12.257 -36.519 1.00 76.19 110 VAL A CA 1
ATOM 912 C C . VAL A 1 110 ? 16.993 12.047 -35.615 1.00 76.19 110 VAL A C 1
ATOM 914 O O . VAL A 1 110 ? 17.109 12.073 -34.391 1.00 76.19 110 VAL A O 1
ATOM 917 N N . ARG A 1 111 ? 15.827 11.756 -36.204 1.00 80.00 111 ARG A N 1
ATOM 918 C CA . ARG A 1 111 ? 14.593 11.462 -35.461 1.00 80.00 111 ARG A CA 1
ATOM 919 C C . ARG A 1 111 ? 14.740 10.201 -34.601 1.00 80.00 111 ARG A C 1
ATOM 921 O O . ARG A 1 111 ? 14.389 10.223 -33.425 1.00 80.00 111 ARG A O 1
ATOM 928 N N . SER A 1 112 ? 15.313 9.126 -35.149 1.00 77.75 112 SER A N 1
ATOM 929 C CA . SER A 1 112 ? 15.584 7.890 -34.396 1.00 77.75 112 SER A CA 1
ATOM 930 C C . SER A 1 112 ? 16.547 8.136 -33.234 1.00 77.75 112 SER A C 1
ATOM 932 O O . SER A 1 112 ? 16.343 7.592 -32.153 1.00 77.75 112 SER A O 1
ATOM 934 N N . LYS A 1 113 ? 17.558 8.994 -33.428 1.00 79.06 113 LYS A N 1
ATOM 935 C CA . LYS A 1 113 ? 18.522 9.367 -32.382 1.00 79.06 113 LYS A CA 1
ATOM 936 C C . LYS A 1 113 ? 17.832 10.032 -31.182 1.00 79.06 113 LYS A C 1
ATOM 938 O O . LYS A 1 113 ? 18.060 9.624 -30.047 1.00 79.06 113 LYS A O 1
ATOM 943 N N . PHE A 1 114 ? 16.942 10.996 -31.433 1.00 84.31 114 PHE A N 1
ATOM 944 C CA . PHE A 1 114 ? 16.201 11.692 -30.375 1.00 84.31 114 PHE A CA 1
ATOM 945 C C . PHE A 1 114 ? 15.273 10.753 -29.591 1.00 84.31 114 PHE A C 1
ATOM 947 O O . PHE A 1 114 ? 15.300 10.754 -28.363 1.00 84.31 114 PHE A O 1
ATOM 954 N N . HIS A 1 115 ? 14.498 9.904 -30.278 1.00 86.94 115 HIS A N 1
ATOM 955 C CA . HIS A 1 115 ? 13.596 8.965 -29.601 1.00 86.94 115 HIS A CA 1
ATOM 956 C C . HIS A 1 115 ? 14.340 7.930 -28.750 1.00 86.94 115 HIS A C 1
ATOM 958 O O . HIS A 1 115 ? 13.887 7.634 -27.650 1.00 86.94 115 HIS A O 1
ATOM 964 N N . VAL A 1 116 ? 15.481 7.410 -29.219 1.00 87.44 116 VAL A N 1
ATOM 965 C CA . VAL A 1 116 ? 16.310 6.460 -28.453 1.00 87.44 116 VAL A CA 1
ATOM 966 C C . VAL A 1 116 ? 16.819 7.101 -27.160 1.00 87.44 116 VAL A C 1
ATOM 968 O O . VAL A 1 116 ? 16.667 6.515 -26.090 1.00 87.44 116 VAL A O 1
ATOM 971 N N . LEU A 1 117 ? 17.365 8.320 -27.236 1.00 87.88 117 LEU A N 1
ATOM 972 C CA . LEU A 1 117 ? 17.848 9.047 -26.057 1.00 87.88 117 LEU A CA 1
ATOM 973 C C . LEU A 1 117 ? 16.712 9.371 -25.081 1.00 87.88 117 LEU A C 1
ATOM 975 O O . LEU A 1 117 ? 16.839 9.127 -23.882 1.00 87.88 117 LEU A O 1
ATOM 979 N N . PHE A 1 118 ? 15.593 9.880 -25.598 1.00 92.44 118 PHE A N 1
ATOM 980 C CA . PHE A 1 118 ? 14.434 10.247 -24.792 1.00 92.44 118 PHE A CA 1
ATOM 981 C C . PHE A 1 118 ? 13.821 9.035 -24.078 1.00 92.44 118 PHE A C 1
ATOM 983 O O . PHE A 1 118 ? 13.605 9.082 -22.869 1.00 92.44 118 PHE A O 1
ATOM 990 N N . LEU A 1 119 ? 13.591 7.929 -24.795 1.00 93.75 119 LEU A N 1
ATOM 991 C CA . LEU A 1 119 ? 13.035 6.707 -24.212 1.00 93.75 119 LEU A CA 1
ATOM 992 C C . LEU A 1 119 ? 13.954 6.112 -23.148 1.00 93.75 119 LEU A C 1
ATOM 994 O O . LEU A 1 119 ? 13.464 5.715 -22.095 1.00 93.75 119 LEU A O 1
ATOM 998 N N . LEU A 1 120 ? 15.269 6.075 -23.394 1.00 93.69 120 LEU A N 1
ATOM 999 C CA . LEU A 1 120 ? 16.230 5.572 -22.413 1.00 93.69 120 LEU A CA 1
ATOM 1000 C C . LEU A 1 120 ? 16.219 6.427 -21.142 1.00 93.69 120 LEU A C 1
ATOM 1002 O O . LEU A 1 120 ? 16.146 5.887 -20.041 1.00 93.69 120 LEU A O 1
ATOM 1006 N N . PHE A 1 121 ? 16.245 7.753 -21.290 1.00 94.44 121 PHE A N 1
ATOM 1007 C CA . PHE A 1 121 ? 16.215 8.677 -20.159 1.00 94.44 121 PHE A CA 1
ATOM 1008 C C . PHE A 1 121 ? 14.943 8.512 -19.318 1.00 94.44 121 PHE A C 1
ATOM 1010 O O . PHE A 1 121 ? 15.022 8.320 -18.104 1.00 94.44 121 PHE A O 1
ATOM 1017 N N . VAL A 1 122 ? 13.774 8.518 -19.965 1.00 96.19 122 VAL A N 1
ATOM 1018 C CA . VAL A 1 122 ? 12.479 8.352 -19.292 1.00 96.19 122 VAL A CA 1
ATOM 1019 C C . VAL A 1 122 ? 12.386 6.981 -18.618 1.00 96.19 122 VAL A C 1
ATOM 1021 O O . VAL A 1 122 ? 11.988 6.902 -17.455 1.00 96.19 122 VAL A O 1
ATOM 1024 N N . ALA A 1 123 ? 12.797 5.907 -19.300 1.00 96.38 123 ALA A N 1
ATOM 1025 C CA . ALA A 1 123 ? 12.781 4.558 -18.740 1.00 96.38 123 ALA A CA 1
ATOM 1026 C C . ALA A 1 123 ? 13.674 4.441 -17.498 1.00 96.38 123 ALA A C 1
ATOM 1028 O O . ALA A 1 123 ? 13.226 3.906 -16.487 1.00 96.38 123 ALA A O 1
ATOM 1029 N N . CYS A 1 124 ? 14.895 4.982 -17.537 1.00 96.19 124 CYS A N 1
ATOM 1030 C CA . CYS A 1 124 ? 15.809 4.979 -16.394 1.00 96.19 124 CYS A CA 1
ATOM 1031 C C . CYS A 1 124 ? 15.273 5.805 -15.216 1.00 96.19 124 CYS A C 1
ATOM 1033 O O . CYS A 1 124 ? 15.338 5.346 -14.076 1.00 96.19 124 CYS A O 1
ATOM 1035 N N . MET A 1 125 ? 14.708 6.990 -15.477 1.00 96.69 125 MET A N 1
ATOM 1036 C CA . MET A 1 125 ? 14.110 7.838 -14.441 1.00 96.69 125 MET A CA 1
ATOM 1037 C C . MET A 1 125 ? 12.978 7.101 -13.712 1.00 96.69 125 MET A C 1
ATOM 1039 O O . MET A 1 125 ? 13.010 6.974 -12.488 1.00 96.69 125 MET A O 1
ATOM 1043 N N . PHE A 1 126 ? 12.009 6.561 -14.461 1.00 97.19 126 PHE A N 1
ATOM 1044 C CA . PHE A 1 126 ? 10.909 5.798 -13.872 1.00 97.19 126 PHE A CA 1
ATOM 1045 C C . PHE A 1 126 ? 11.396 4.525 -13.183 1.00 97.19 126 PHE A C 1
ATOM 1047 O O . PHE A 1 126 ? 10.920 4.221 -12.094 1.00 97.19 126 PHE A O 1
ATOM 1054 N N . PHE A 1 127 ? 12.361 3.808 -13.766 1.00 97.81 127 PHE A N 1
ATOM 1055 C CA . PHE A 1 127 ? 12.922 2.597 -13.171 1.00 97.81 127 PHE A CA 1
ATOM 1056 C C . PHE A 1 127 ? 13.463 2.858 -11.763 1.00 97.81 127 PHE A C 1
ATOM 1058 O O . PHE A 1 127 ? 13.083 2.156 -10.829 1.00 97.81 127 PHE A O 1
ATOM 1065 N N . VAL A 1 128 ? 14.294 3.891 -11.588 1.00 97.81 128 VAL A N 1
ATOM 1066 C CA . VAL A 1 128 ? 14.876 4.230 -10.279 1.00 97.81 128 VAL A CA 1
ATOM 1067 C C . VAL A 1 128 ? 13.780 4.554 -9.262 1.00 97.81 128 VAL A C 1
ATOM 1069 O O . VAL A 1 128 ? 13.763 3.978 -8.173 1.00 97.81 128 VAL A O 1
ATOM 1072 N N . SER A 1 129 ? 12.829 5.422 -9.619 1.00 97.62 129 SER A N 1
ATOM 1073 C CA . SER A 1 129 ? 11.724 5.787 -8.724 1.00 97.62 129 SER A CA 1
ATOM 1074 C C . SER A 1 129 ? 10.849 4.584 -8.354 1.00 97.62 129 SER A C 1
ATOM 1076 O O . SER A 1 129 ? 10.495 4.410 -7.186 1.00 97.62 129 SER A O 1
ATOM 1078 N N . LEU A 1 130 ? 10.526 3.729 -9.327 1.00 98.31 130 LEU A N 1
ATOM 1079 C CA . LEU A 1 130 ? 9.686 2.551 -9.125 1.00 98.31 130 LEU A CA 1
ATOM 1080 C C . LEU A 1 130 ? 10.386 1.475 -8.296 1.00 98.31 130 LEU A C 1
ATOM 1082 O O . LEU A 1 130 ? 9.734 0.871 -7.452 1.00 98.31 130 LEU A O 1
ATOM 1086 N N . VAL A 1 131 ? 11.691 1.250 -8.477 1.00 98.50 131 VAL A N 1
ATOM 1087 C CA . VAL A 1 131 ? 12.459 0.291 -7.663 1.00 98.50 131 VAL A CA 1
ATOM 1088 C C . VAL A 1 131 ? 12.479 0.715 -6.198 1.00 98.50 131 VAL A C 1
ATOM 1090 O O . VAL A 1 131 ? 12.268 -0.124 -5.324 1.00 98.50 131 VAL A O 1
ATOM 1093 N N . ILE A 1 132 ? 12.675 2.007 -5.916 1.00 98.38 132 ILE A N 1
ATOM 1094 C CA . ILE A 1 132 ? 12.645 2.533 -4.544 1.00 98.38 132 ILE A CA 1
ATOM 1095 C C . ILE A 1 132 ? 11.255 2.335 -3.931 1.00 98.38 132 ILE A C 1
ATOM 1097 O O . ILE A 1 132 ? 11.134 1.792 -2.830 1.00 98.38 132 ILE A O 1
ATOM 1101 N N . LEU A 1 133 ? 10.201 2.726 -4.654 1.00 98.31 133 LEU A N 1
ATOM 1102 C CA . LEU A 1 133 ? 8.824 2.593 -4.181 1.00 98.31 133 LEU A CA 1
ATOM 1103 C C . LEU A 1 133 ? 8.439 1.122 -3.965 1.00 98.31 133 LEU A C 1
ATOM 1105 O O . LEU A 1 133 ? 7.924 0.759 -2.907 1.00 98.31 133 LEU A O 1
ATOM 1109 N N . PHE A 1 134 ? 8.729 0.258 -4.936 1.00 98.56 134 PHE A N 1
ATOM 1110 C CA . PHE A 1 134 ? 8.467 -1.175 -4.852 1.00 98.56 134 PHE A CA 1
ATOM 1111 C C . PHE A 1 134 ? 9.249 -1.824 -3.709 1.00 98.56 134 PHE A C 1
ATOM 1113 O O . PHE A 1 134 ? 8.669 -2.563 -2.919 1.00 98.56 134 PHE A O 1
ATOM 1120 N N . GLY A 1 135 ? 10.536 -1.502 -3.561 1.00 98.62 135 GLY A N 1
ATOM 1121 C CA . GLY A 1 135 ? 11.373 -1.991 -2.466 1.00 98.62 135 GLY A CA 1
ATOM 1122 C C . GLY A 1 135 ? 10.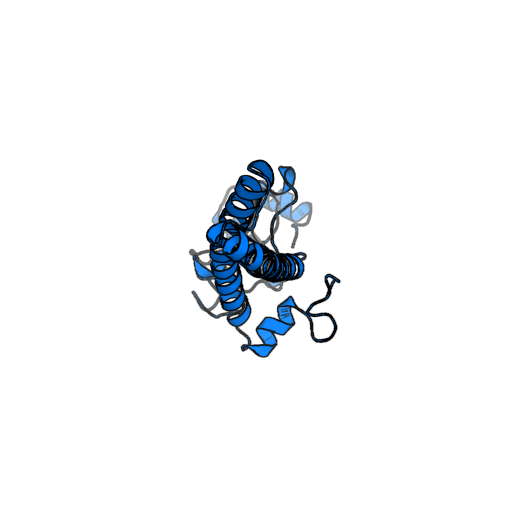827 -1.597 -1.092 1.00 98.62 135 GLY A C 1
ATOM 1123 O O . GLY A 1 135 ? 10.726 -2.443 -0.200 1.00 98.62 135 GLY A O 1
ATOM 1124 N N . TYR A 1 136 ? 10.391 -0.345 -0.935 1.00 98.62 136 TYR A N 1
ATOM 1125 C CA . TYR A 1 136 ? 9.745 0.120 0.292 1.00 98.62 136 TYR A CA 1
ATOM 1126 C C . TYR A 1 136 ? 8.454 -0.652 0.594 1.00 98.62 136 TYR A C 1
ATOM 1128 O O . TYR A 1 136 ? 8.245 -1.109 1.719 1.00 98.62 136 TYR A O 1
ATOM 1136 N N . HIS A 1 137 ? 7.608 -0.876 -0.410 1.00 98.44 137 HIS A N 1
ATOM 1137 C CA . HIS A 1 137 ? 6.374 -1.636 -0.230 1.00 98.44 137 HIS A CA 1
ATOM 1138 C C . HIS A 1 137 ? 6.611 -3.133 0.023 1.00 98.44 137 HIS A C 1
ATOM 1140 O O . HIS A 1 137 ? 5.901 -3.731 0.832 1.00 98.44 137 HIS A O 1
ATOM 1146 N N . CYS A 1 138 ? 7.650 -3.731 -0.563 1.00 98.44 138 CYS A N 1
ATOM 1147 C CA . CYS A 1 138 ? 8.110 -5.074 -0.209 1.00 98.44 138 CYS A CA 1
ATOM 1148 C C . CYS A 1 138 ? 8.526 -5.148 1.267 1.00 98.44 138 CYS A C 1
ATOM 1150 O O . CYS A 1 138 ? 8.137 -6.082 1.974 1.00 98.44 138 CYS A O 1
ATOM 1152 N N . TRP A 1 139 ? 9.247 -4.139 1.768 1.00 98.31 139 TRP A N 1
ATOM 1153 C CA . TRP A 1 139 ? 9.568 -4.040 3.192 1.00 98.31 139 TRP A CA 1
ATOM 1154 C C . TRP A 1 139 ? 8.303 -3.918 4.057 1.00 98.31 139 TRP A C 1
ATOM 1156 O O . TRP A 1 139 ? 8.174 -4.640 5.048 1.00 98.31 139 TRP A O 1
ATOM 1166 N N . LEU A 1 140 ? 7.328 -3.094 3.665 1.00 98.38 140 LEU A N 1
ATOM 1167 C CA . LEU A 1 140 ? 6.050 -2.968 4.375 1.00 98.38 140 LEU A CA 1
ATOM 1168 C C . LEU A 1 140 ? 5.282 -4.293 4.453 1.00 98.38 140 LEU A C 1
ATOM 1170 O O . LEU A 1 140 ? 4.874 -4.699 5.544 1.00 98.38 140 LEU A O 1
ATOM 1174 N N . VAL A 1 141 ? 5.141 -4.999 3.326 1.00 98.19 141 VAL A N 1
ATOM 1175 C CA . VAL A 1 141 ? 4.500 -6.324 3.268 1.00 98.19 141 VAL A CA 1
ATOM 1176 C C . VAL A 1 141 ? 5.232 -7.300 4.178 1.00 98.19 141 VAL A C 1
ATOM 1178 O O . VAL A 1 141 ? 4.598 -7.965 4.988 1.00 98.19 141 VAL A O 1
ATOM 1181 N N . SER A 1 142 ? 6.568 -7.328 4.137 1.00 98.00 142 SER A N 1
ATOM 1182 C CA . SER A 1 142 ? 7.368 -8.229 4.977 1.00 98.00 142 SER A CA 1
ATOM 1183 C C . SER A 1 142 ? 7.151 -8.026 6.482 1.00 98.00 142 SER A C 1
ATOM 1185 O O . SER A 1 142 ? 7.360 -8.953 7.265 1.00 98.00 142 SER A O 1
ATOM 1187 N N . ARG A 1 143 ? 6.707 -6.831 6.896 1.00 97.88 143 ARG A N 1
ATOM 1188 C CA . ARG A 1 143 ? 6.450 -6.441 8.292 1.00 97.88 143 ARG A CA 1
ATOM 1189 C C . ARG A 1 143 ? 4.960 -6.337 8.633 1.00 97.88 143 ARG A C 1
ATOM 1191 O O . ARG A 1 143 ? 4.652 -5.955 9.760 1.00 97.88 143 ARG A O 1
ATOM 1198 N N . ASN A 1 144 ? 4.075 -6.651 7.684 1.00 98.06 144 ASN A N 1
ATOM 1199 C CA . ASN A 1 144 ? 2.626 -6.449 7.753 1.00 98.06 144 ASN A CA 1
ATOM 1200 C C . ASN A 1 144 ? 2.228 -5.030 8.180 1.00 98.06 144 ASN A C 1
ATOM 1202 O O . ASN A 1 144 ? 1.470 -4.840 9.131 1.00 98.06 144 ASN A O 1
ATOM 1206 N N . LYS A 1 145 ? 2.750 -4.022 7.480 1.00 97.44 145 LYS A N 1
ATOM 1207 C CA . LYS A 1 145 ? 2.442 -2.613 7.746 1.00 97.44 145 LYS A CA 1
ATOM 1208 C C . LYS A 1 145 ? 1.798 -1.943 6.554 1.00 97.44 145 LYS A C 1
ATOM 1210 O O . LYS A 1 145 ? 2.167 -2.209 5.414 1.00 97.44 145 LYS A O 1
ATOM 1215 N N . THR A 1 146 ? 0.884 -1.025 6.828 1.00 97.44 146 THR A N 1
ATOM 1216 C CA . THR A 1 146 ? 0.494 -0.004 5.854 1.00 97.44 146 THR A CA 1
ATOM 1217 C C . THR A 1 146 ? 1.503 1.145 5.876 1.00 97.44 146 THR A C 1
ATOM 1219 O O . THR A 1 146 ? 2.262 1.304 6.836 1.00 97.44 146 THR A O 1
ATOM 1222 N N . THR A 1 147 ? 1.502 1.987 4.841 1.00 96.81 147 THR A N 1
ATOM 1223 C CA . THR A 1 147 ? 2.315 3.213 4.833 1.00 96.81 147 THR A CA 1
ATOM 1224 C C . THR A 1 147 ? 1.980 4.102 6.034 1.00 96.81 147 THR A C 1
ATOM 1226 O O . THR A 1 147 ? 2.885 4.608 6.685 1.00 96.81 147 THR A O 1
ATOM 1229 N N . LEU A 1 148 ? 0.696 4.226 6.398 1.00 95.75 148 LEU A N 1
ATOM 1230 C CA . LEU A 1 148 ? 0.268 5.004 7.567 1.00 95.75 148 LEU A CA 1
ATOM 1231 C C . LEU A 1 148 ? 0.841 4.446 8.873 1.00 95.75 148 LEU A C 1
ATOM 1233 O O . LEU A 1 148 ? 1.359 5.207 9.680 1.00 95.75 148 LEU A O 1
ATOM 1237 N N . GLU A 1 149 ? 0.820 3.127 9.059 1.00 96.62 149 GLU A N 1
ATOM 1238 C CA . GLU A 1 149 ? 1.370 2.472 10.256 1.00 96.62 149 GLU A CA 1
ATOM 1239 C C . GLU A 1 149 ? 2.898 2.561 10.353 1.00 96.62 149 GLU A C 1
ATOM 1241 O O . GLU A 1 149 ? 3.470 2.415 11.435 1.00 96.62 149 GLU A O 1
ATOM 1246 N N . ALA A 1 150 ? 3.585 2.777 9.228 1.00 95.69 150 ALA A N 1
ATOM 1247 C CA . ALA A 1 150 ? 5.024 3.001 9.227 1.00 95.69 150 ALA A CA 1
ATOM 1248 C C . ALA A 1 150 ? 5.400 4.374 9.808 1.00 95.69 150 ALA A C 1
ATOM 1250 O O . ALA A 1 150 ? 6.464 4.485 10.420 1.00 95.69 150 ALA A O 1
ATOM 1251 N N . PHE A 1 151 ? 4.529 5.377 9.654 1.00 94.81 151 PHE A N 1
ATOM 1252 C CA . PHE A 1 151 ? 4.709 6.724 10.210 1.00 94.81 151 PHE A CA 1
ATOM 1253 C C . PHE A 1 151 ? 4.031 6.903 11.572 1.00 94.81 151 PHE A C 1
ATOM 1255 O O . PHE A 1 151 ? 4.556 7.596 12.439 1.00 94.81 151 PHE A O 1
ATOM 1262 N N . CYS A 1 152 ? 2.882 6.264 11.778 1.00 94.06 152 CYS A N 1
ATOM 1263 C CA . CYS A 1 152 ? 2.076 6.378 12.984 1.00 94.06 152 CYS A CA 1
ATOM 1264 C C . CYS A 1 152 ? 1.872 4.992 13.595 1.00 94.06 152 CYS A C 1
ATOM 1266 O O . CYS A 1 152 ? 1.059 4.205 13.113 1.00 94.06 152 CYS A O 1
ATOM 1268 N N . THR A 1 153 ? 2.601 4.702 14.674 1.00 95.44 153 THR A N 1
ATOM 1269 C CA . THR A 1 153 ? 2.481 3.427 15.389 1.00 95.44 153 THR A CA 1
ATOM 1270 C C . THR A 1 153 ? 1.032 3.202 15.845 1.00 95.44 153 THR A C 1
ATOM 1272 O O . THR A 1 153 ? 0.490 4.058 16.548 1.00 95.44 153 THR A O 1
ATOM 1275 N N . PRO A 1 154 ? 0.396 2.072 15.483 1.00 96.00 154 PRO A N 1
ATOM 1276 C CA . PRO A 1 154 ? -0.931 1.746 15.984 1.00 96.00 154 PRO A CA 1
ATOM 1277 C C . PRO A 1 154 ? -0.897 1.539 17.504 1.00 96.00 154 PRO A C 1
ATOM 1279 O O . PRO A 1 154 ? 0.024 0.924 18.046 1.00 96.00 154 PRO A O 1
ATOM 1282 N N . VAL A 1 155 ? -1.918 2.056 18.184 1.00 97.38 155 VAL A N 1
ATOM 1283 C CA . VAL A 1 155 ? -2.110 1.886 19.627 1.00 97.38 155 VAL A CA 1
ATOM 1284 C C . VAL A 1 155 ? -3.093 0.751 19.838 1.00 97.38 155 VAL A C 1
ATOM 1286 O O . VAL A 1 155 ? -4.235 0.846 19.397 1.00 97.38 155 VAL A O 1
ATOM 1289 N N . PHE A 1 156 ? -2.647 -0.328 20.468 1.00 96.69 156 PHE A N 1
ATOM 1290 C CA . PHE A 1 156 ? -3.487 -1.443 20.893 1.00 96.69 156 PHE A CA 1
ATOM 1291 C C . PHE A 1 156 ? -4.026 -1.180 22.301 1.00 96.69 156 PHE A C 1
ATOM 1293 O O . PHE A 1 156 ? -3.600 -0.246 22.980 1.00 96.69 156 PHE A O 1
ATOM 1300 N N . THR A 1 157 ? -4.952 -2.011 22.776 1.00 91.88 157 THR A N 1
ATOM 1301 C CA . THR A 1 157 ? -5.445 -1.941 24.164 1.00 91.88 157 THR A CA 1
ATOM 1302 C C . THR A 1 157 ? -4.341 -2.135 25.212 1.00 91.88 157 THR A C 1
ATOM 1304 O O . THR A 1 157 ? -4.482 -1.662 26.333 1.00 91.88 157 THR A O 1
ATOM 1307 N N . SER A 1 158 ? -3.248 -2.807 24.847 1.00 92.62 158 SER A N 1
ATOM 1308 C CA . SER A 1 158 ? -2.007 -2.989 25.619 1.00 92.62 158 SER A CA 1
ATOM 1309 C C . SER A 1 158 ? -1.053 -1.787 25.558 1.00 92.62 158 SER A C 1
ATOM 1311 O O . SER A 1 158 ? -0.100 -1.729 26.332 1.00 92.62 158 SER A O 1
ATOM 1313 N N . GLY A 1 159 ? -1.287 -0.837 24.649 1.00 94.88 159 GLY A N 1
ATOM 1314 C CA . GLY A 1 159 ? -0.409 0.299 24.379 1.00 94.88 159 GLY A CA 1
ATOM 1315 C C . GLY A 1 159 ? 0.122 0.339 22.936 1.00 94.88 159 GLY A C 1
ATOM 1316 O O . GLY A 1 159 ? -0.318 -0.424 22.075 1.00 94.88 159 GLY A O 1
ATOM 1317 N N . PRO A 1 160 ? 1.039 1.271 22.619 1.00 96.31 160 PRO A N 1
ATOM 1318 C CA . PRO A 1 160 ? 1.600 1.419 21.275 1.00 96.31 160 PRO A CA 1
ATOM 1319 C C . PRO A 1 160 ? 2.476 0.230 20.863 1.00 96.31 160 PRO A C 1
ATOM 1321 O O . PRO A 1 160 ? 3.484 -0.054 21.508 1.00 96.31 160 PRO A O 1
ATOM 1324 N N . GLU A 1 161 ? 2.164 -0.414 19.734 1.00 96.00 161 GLU A N 1
ATOM 1325 C CA . GLU A 1 161 ? 2.927 -1.572 19.250 1.00 96.00 161 GLU A CA 1
ATOM 1326 C C . GLU A 1 161 ? 3.318 -1.441 17.778 1.00 96.00 161 GLU A C 1
ATOM 1328 O O . GLU A 1 161 ? 2.529 -1.647 16.854 1.00 96.00 161 GLU A O 1
ATOM 1333 N N . LYS A 1 162 ? 4.608 -1.182 17.530 1.00 94.06 162 LYS A N 1
ATOM 1334 C CA . LYS A 1 162 ? 5.142 -0.980 16.173 1.00 94.06 162 LYS A CA 1
ATOM 1335 C C . LYS A 1 162 ? 4.974 -2.205 15.267 1.00 94.06 162 LYS A C 1
ATOM 1337 O O . LYS A 1 162 ? 5.003 -2.055 14.050 1.00 94.06 162 LYS A O 1
ATOM 1342 N N . ASN A 1 163 ? 4.873 -3.411 15.822 1.00 95.88 163 ASN A N 1
ATOM 1343 C CA . ASN A 1 163 ? 4.768 -4.659 15.061 1.00 95.88 163 ASN A CA 1
ATOM 1344 C C . ASN A 1 163 ? 3.525 -5.479 15.443 1.00 95.88 163 ASN A C 1
ATOM 1346 O O . ASN A 1 163 ? 3.532 -6.681 15.202 1.00 95.88 163 ASN A O 1
ATOM 1350 N N . GLY A 1 164 ? 2.478 -4.860 16.002 1.00 95.50 164 GLY A N 1
ATOM 1351 C CA . GLY A 1 164 ? 1.321 -5.596 16.537 1.00 95.50 164 GLY A CA 1
ATOM 1352 C C . GLY A 1 164 ? 0.539 -6.429 15.507 1.00 95.50 164 GLY A C 1
ATOM 1353 O O . GLY A 1 164 ? -0.143 -7.375 15.876 1.00 95.50 164 GLY A O 1
ATOM 1354 N N . PHE A 1 165 ? 0.681 -6.147 14.204 1.00 97.25 165 PHE A N 1
ATOM 1355 C CA . PHE A 1 165 ? 0.090 -6.956 13.122 1.00 97.25 165 PHE A CA 1
ATOM 1356 C C . PHE A 1 165 ? 1.072 -7.938 12.455 1.00 97.25 165 PHE A C 1
ATOM 1358 O O . PHE A 1 165 ? 0.706 -8.642 11.515 1.00 97.25 165 PHE A O 1
ATOM 1365 N N . ASN A 1 166 ? 2.336 -7.986 12.880 1.00 97.69 166 ASN A N 1
ATOM 1366 C CA . ASN A 1 166 ? 3.352 -8.831 12.254 1.00 97.69 166 ASN A CA 1
ATOM 1367 C C . ASN A 1 166 ? 3.193 -10.299 12.689 1.00 97.69 166 ASN A C 1
ATOM 1369 O O . ASN A 1 166 ? 3.374 -10.620 13.859 1.00 97.69 166 ASN A O 1
ATOM 1373 N N . LEU A 1 167 ? 2.936 -11.197 11.736 1.00 97.69 167 LEU A N 1
ATOM 1374 C CA . LEU A 1 167 ? 2.729 -12.636 11.958 1.00 97.69 167 LEU A CA 1
ATOM 1375 C C . LEU A 1 167 ? 3.934 -13.493 11.523 1.00 97.69 167 LEU A C 1
ATOM 1377 O O . LEU A 1 167 ? 3.862 -14.723 11.525 1.00 97.69 167 LEU A O 1
ATOM 1381 N N . GLY A 1 168 ? 5.036 -12.854 11.123 1.00 97.19 168 GLY A N 1
ATOM 1382 C CA . GLY A 1 168 ? 6.192 -13.496 10.499 1.00 97.19 168 GLY A CA 1
ATOM 1383 C C . GLY A 1 168 ? 6.164 -13.403 8.970 1.00 97.19 168 GLY A C 1
ATOM 1384 O O . GLY A 1 168 ? 5.107 -13.315 8.349 1.00 97.19 168 GLY A O 1
ATOM 1385 N N . PHE A 1 169 ? 7.350 -13.428 8.354 1.00 96.25 169 PHE A N 1
ATOM 1386 C CA . PHE A 1 169 ? 7.564 -13.057 6.948 1.00 96.25 169 PHE A CA 1
ATOM 1387 C C . PHE A 1 169 ? 6.604 -13.743 5.962 1.00 96.25 169 PHE A C 1
ATOM 1389 O O . PHE A 1 169 ? 5.931 -13.070 5.187 1.00 96.25 169 PHE A O 1
ATOM 1396 N N . ILE A 1 170 ? 6.495 -15.075 6.024 1.00 96.62 170 ILE A N 1
ATOM 1397 C CA . ILE A 1 170 ? 5.656 -15.850 5.097 1.00 96.62 170 ILE A CA 1
ATOM 1398 C C . ILE A 1 170 ? 4.170 -15.544 5.299 1.00 96.62 170 ILE A C 1
ATOM 1400 O O . ILE A 1 170 ? 3.476 -15.248 4.327 1.00 96.62 170 ILE A O 1
ATOM 1404 N N . LYS A 1 171 ? 3.698 -15.540 6.552 1.00 97.88 171 LYS A N 1
ATOM 1405 C CA . LYS A 1 171 ? 2.294 -15.252 6.870 1.00 97.88 171 LYS A CA 1
ATOM 1406 C C . LYS A 1 171 ? 1.907 -13.839 6.446 1.00 97.88 171 LYS A C 1
ATOM 1408 O O . LYS A 1 171 ? 0.824 -13.643 5.912 1.00 97.88 171 LYS A O 1
ATOM 1413 N N . ASN A 1 172 ? 2.803 -12.867 6.607 1.00 98.12 172 ASN A N 1
ATOM 1414 C CA . ASN A 1 172 ? 2.548 -11.495 6.174 1.00 98.12 172 ASN A CA 1
ATOM 1415 C C . ASN A 1 172 ? 2.372 -11.385 4.654 1.00 98.12 172 ASN A C 1
ATOM 1417 O O . ASN A 1 172 ? 1.496 -10.664 4.188 1.00 98.12 172 ASN A O 1
ATOM 1421 N N . ILE A 1 173 ? 3.180 -12.114 3.878 1.00 96.94 173 ILE A N 1
ATOM 1422 C CA . ILE A 1 173 ? 3.034 -12.156 2.418 1.00 96.94 173 ILE A CA 1
ATOM 1423 C C . ILE A 1 173 ? 1.714 -12.839 2.038 1.00 96.94 173 ILE A C 1
ATOM 1425 O O . ILE A 1 173 ? 0.983 -12.326 1.191 1.00 96.94 173 ILE A O 1
ATOM 1429 N N . GLN A 1 174 ? 1.367 -13.951 2.693 1.00 96.94 174 GLN A N 1
ATOM 1430 C CA . GLN A 1 174 ? 0.108 -14.668 2.453 1.00 96.94 174 GLN A CA 1
ATOM 1431 C C . GLN A 1 174 ? -1.129 -13.813 2.756 1.00 96.94 174 GLN A C 1
ATOM 1433 O O . GLN A 1 174 ? -2.106 -13.902 2.021 1.00 96.94 174 GLN A O 1
ATOM 1438 N N . GLN A 1 175 ? -1.077 -12.921 3.753 1.00 96.81 175 GLN A N 1
ATOM 1439 C CA . GLN A 1 175 ? -2.167 -11.972 4.036 1.00 96.81 175 GLN A CA 1
ATOM 1440 C C . GLN A 1 175 ? -2.486 -11.044 2.850 1.00 96.81 175 GLN A C 1
ATOM 1442 O O . GLN A 1 175 ? -3.602 -10.545 2.755 1.00 96.81 175 GLN A O 1
ATOM 1447 N N . VAL A 1 176 ? -1.527 -10.806 1.947 1.00 96.38 176 VAL A N 1
ATOM 1448 C CA . VAL A 1 176 ? -1.716 -9.941 0.770 1.00 96.38 176 VAL A CA 1
ATOM 1449 C C . VAL A 1 176 ? -1.979 -10.761 -0.495 1.00 96.38 176 VAL A C 1
ATOM 1451 O O . VAL A 1 176 ? -2.889 -10.458 -1.267 1.00 96.38 176 VAL A O 1
ATOM 1454 N N . PHE A 1 177 ? -1.181 -11.803 -0.731 1.00 96.19 177 PHE A N 1
ATOM 1455 C CA . PHE A 1 177 ? -1.199 -12.554 -1.989 1.00 96.19 177 PHE A CA 1
ATOM 1456 C C . PHE A 1 177 ? -2.051 -13.832 -1.952 1.00 96.19 177 PHE A C 1
ATOM 1458 O O . PHE A 1 177 ? -2.251 -14.449 -3.001 1.00 96.19 177 PHE A O 1
ATOM 1465 N N . GLY A 1 178 ? -2.563 -14.212 -0.780 1.00 95.38 178 GLY A N 1
ATOM 1466 C CA . GLY A 1 178 ? -3.289 -15.457 -0.551 1.00 95.38 178 GLY A CA 1
ATOM 1467 C C . GLY A 1 178 ? -2.365 -16.667 -0.389 1.00 95.38 178 GLY A C 1
ATOM 1468 O O . GLY A 1 178 ? -1.150 -16.600 -0.601 1.00 95.38 178 GLY A O 1
ATOM 1469 N N . ASP A 1 179 ? -2.952 -17.806 -0.029 1.00 95.06 179 ASP A N 1
ATOM 1470 C CA . ASP A 1 179 ? -2.207 -19.043 0.239 1.00 95.06 179 ASP A CA 1
ATOM 1471 C C . ASP A 1 179 ? -1.703 -19.732 -1.035 1.00 95.06 179 ASP A C 1
ATOM 1473 O O . ASP A 1 179 ? -0.645 -20.370 -1.041 1.00 95.06 179 ASP A O 1
ATOM 1477 N N . ASN A 1 180 ? -2.434 -19.585 -2.144 1.00 94.19 180 ASN A N 1
ATOM 1478 C CA . ASN A 1 180 ? -2.089 -20.232 -3.401 1.00 94.19 180 ASN A CA 1
ATOM 1479 C C . ASN A 1 180 ? -1.060 -19.412 -4.196 1.00 94.19 180 ASN A C 1
ATOM 1481 O O . ASN A 1 180 ? -1.393 -18.479 -4.930 1.00 94.19 180 ASN A O 1
ATOM 1485 N N . LYS A 1 181 ? 0.203 -19.841 -4.112 1.00 92.50 181 LYS A N 1
ATOM 1486 C CA . LYS A 1 181 ? 1.354 -19.215 -4.786 1.00 92.50 181 LYS A CA 1
ATOM 1487 C C . LYS A 1 181 ? 1.202 -19.066 -6.304 1.00 92.50 181 LYS A C 1
ATOM 1489 O O . LYS A 1 181 ? 1.797 -18.159 -6.879 1.00 92.50 181 LYS A O 1
ATOM 1494 N N . LYS A 1 182 ? 0.391 -19.906 -6.963 1.00 92.00 182 LYS A N 1
ATOM 1495 C CA . LYS A 1 182 ? 0.161 -19.828 -8.420 1.00 92.00 182 LYS A CA 1
ATOM 1496 C C . LYS A 1 182 ? -0.462 -18.493 -8.840 1.00 92.00 182 LYS A C 1
ATOM 1498 O O . LYS A 1 182 ? -0.230 -18.032 -9.951 1.00 92.00 182 LYS A O 1
ATOM 1503 N N . PHE A 1 183 ? -1.214 -17.858 -7.943 1.00 93.19 183 PHE A N 1
ATOM 1504 C CA . PHE A 1 183 ? -1.930 -16.611 -8.208 1.00 93.19 183 PHE A CA 1
ATOM 1505 C C . PHE A 1 183 ? -1.209 -15.366 -7.690 1.00 93.19 183 PHE A C 1
ATOM 1507 O O . PHE A 1 183 ? -1.767 -14.271 -7.727 1.00 93.19 183 PHE A O 1
ATOM 1514 N N . TRP A 1 184 ? 0.029 -15.501 -7.207 1.00 94.56 184 TRP A N 1
ATOM 1515 C CA . TRP A 1 184 ? 0.779 -14.365 -6.666 1.00 94.56 184 TRP A CA 1
ATOM 1516 C C . TRP A 1 184 ? 1.178 -13.363 -7.747 1.00 94.56 184 TRP A C 1
ATOM 1518 O O . TRP A 1 184 ? 1.153 -12.158 -7.509 1.00 94.56 184 TRP A O 1
ATOM 1528 N N . LEU A 1 185 ? 1.496 -13.849 -8.946 1.00 94.44 185 LEU A N 1
ATOM 1529 C CA . LEU A 1 185 ? 1.868 -13.007 -10.085 1.00 94.44 185 LEU A CA 1
ATOM 1530 C C . LEU A 1 185 ? 0.662 -12.619 -10.951 1.00 94.44 185 LEU A C 1
ATOM 1532 O O . LEU A 1 185 ? 0.749 -11.699 -11.756 1.00 94.44 185 LEU A O 1
ATOM 1536 N N . ILE A 1 186 ? -0.481 -13.279 -10.783 1.00 93.75 186 ILE A N 1
ATOM 1537 C CA . ILE A 1 186 ? -1.655 -13.053 -11.627 1.00 93.75 186 ILE A CA 1
ATOM 1538 C C . ILE A 1 186 ? -2.565 -12.013 -10.951 1.00 93.75 186 ILE A C 1
ATOM 1540 O O . ILE A 1 186 ? -2.845 -12.152 -9.754 1.00 93.75 186 ILE A O 1
ATOM 1544 N N . PRO A 1 187 ? -3.044 -10.981 -11.671 1.00 91.75 187 PRO A N 1
ATOM 1545 C CA . PRO A 1 187 ? -3.939 -9.963 -11.127 1.00 91.75 187 PRO A CA 1
ATOM 1546 C C . PRO A 1 187 ? -5.375 -10.484 -11.007 1.00 91.75 187 PRO A C 1
ATOM 1548 O O . PRO A 1 187 ? -6.296 -10.000 -11.654 1.00 91.75 187 PRO A O 1
ATOM 1551 N N . ILE A 1 188 ? -5.559 -11.484 -10.146 1.00 90.56 188 ILE A N 1
ATOM 1552 C CA . ILE A 1 188 ? -6.867 -11.969 -9.705 1.00 90.56 188 ILE A CA 1
ATOM 1553 C C . ILE A 1 188 ? -7.029 -11.765 -8.199 1.00 90.56 188 ILE A C 1
ATOM 1555 O O . ILE A 1 188 ? -6.038 -11.755 -7.458 1.00 90.56 188 ILE A O 1
ATOM 1559 N N . GLY A 1 189 ? -8.277 -11.597 -7.757 1.00 80.56 189 GLY A N 1
ATOM 1560 C CA . GLY A 1 189 ? -8.616 -11.535 -6.336 1.00 80.56 189 GLY A CA 1
ATOM 1561 C C . GLY A 1 189 ? -8.080 -12.757 -5.589 1.00 80.56 189 GLY A C 1
ATOM 1562 O O . GLY A 1 189 ? -8.060 -13.858 -6.142 1.00 80.56 189 GLY A O 1
ATOM 1563 N N . SER A 1 190 ? -7.561 -12.519 -4.385 1.00 67.38 190 SER A N 1
ATOM 1564 C CA . SER A 1 190 ? -7.140 -13.573 -3.455 1.00 67.38 190 SER A CA 1
ATOM 1565 C C . SER A 1 190 ? -8.336 -14.137 -2.700 1.00 67.38 190 SER A C 1
ATOM 1567 O O . SER A 1 190 ? -9.276 -13.350 -2.448 1.00 67.38 190 SER A O 1
#

Organism: Monodon monoceros (NCBI:txid40151)

Sequence (190 aa):
FHLSYTDKERYENEERPEVQKQMLSDMAKKLPVYTRTGSGDVRFCDRCHLIKPDRCHHCSVCAMVNNCIGFSNYKFFLQFLAYSVLYCLYIATTVFSYFIKYWRGELPSVRSKFHVLFLLFVACMFFVSLVILFGYHCWLVSRNKTTLEAFCTPVFTSGPEKNGFNLGFIKNIQQVFGDNKKFWLIPIGS

pLDDT: mean 92.5, std 7.16, range [57.16, 98.62]

Radius of gyration: 24.17 Å; chains: 1; bounding box: 60×37×69 Å

Secondary structure (DSSP, 8-state):
-BPPHHHHHHHHT---HHHHHHHHHHHHTTS---EE-TTS-B-EEGGGTEEPPTT----SSHHHH----STTTHHHHHHHHHHHHHHHHHHHHHHHHHHHHHHTT----HHHHHHHHHHHHHHHHHHHHHHHHHHHHHHHHHTT--HHHHHSPPEETTEE-TTTT---HHHHHHHHH-S-GGGSSS-S--

InterPro domains:
  IPR001594 Palmitoyltransferase, DHHC domain [PF01529] (43-150)
  IPR039859 Palmitoyltransferase PFA4/ZDHHC16/ZDHHC20/ERF2-like [PTHR12246] (30-188)

Foldseek 3Di:
DADDPVLLVVLVPDPDVVVNQVSLVVVCVVDPAFFADQVRTFCADPVRRDRAHPPGDDDPCCVPVVDDQDQFCVLVVLLVLVVLLVVLVVQLVVLVVVVVCVVVVVDDDPVNNVVSVVSNVVSVVSNVVSCVVSVVVLVCLQLVHDPCLCVPFTAGNVGGDSRPPGPHRVVSNCSRQNPDPVRSNPPDTD